Protein AF-D3AGX4-F1 (afdb_monomer)

Radius of gyration: 21.99 Å; Cα contacts (8 Å, |Δi|>4): 288; chains: 1; bounding box: 51×45×60 Å

Solvent-accessible surface area (backbone atoms only — not comparable to full-atom values): 13728 Å² total; per-residue (Å²): 129,66,64,68,60,53,45,60,72,30,43,41,60,70,41,96,69,33,63,61,12,72,76,38,44,27,33,36,79,91,75,84,75,33,60,34,59,43,41,52,67,58,52,14,65,73,70,75,46,55,46,74,52,44,54,53,50,53,49,53,37,34,78,66,62,48,29,50,78,48,76,53,82,83,88,70,34,28,40,42,32,51,48,62,47,44,39,71,78,70,71,35,82,73,71,90,81,56,70,67,60,50,28,59,71,68,70,47,83,73,81,68,85,66,96,74,88,71,99,59,96,65,82,76,83,82,72,51,70,46,72,46,90,85,58,81,87,60,58,73,67,60,51,53,53,50,51,54,52,47,29,56,58,39,47,76,71,67,47,80,63,57,88,41,90,58,31,35,40,40,41,40,81,54,80,69,88,84,57,75,75,72,62,51,68,76,71,76,58,73,64,45,50,35,34,39,39,36,20,43,69,95,65,44,76,76,49,75,46,81,44,78,46,64,73,79,77,79,77,72,79,79,83,127

Structure (mmCIF, N/CA/C/O backbone):
data_AF-D3AGX4-F1
#
_entry.id   AF-D3AGX4-F1
#
loop_
_atom_site.group_PDB
_atom_site.id
_atom_site.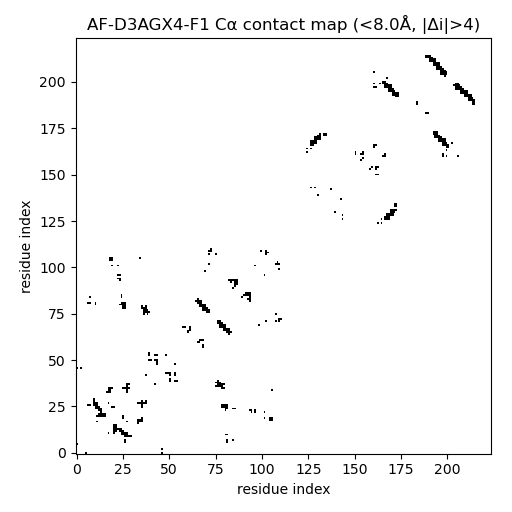type_symbol
_atom_site.label_atom_id
_atom_site.label_alt_id
_atom_site.label_comp_id
_atom_site.label_asym_id
_atom_site.label_entity_id
_atom_site.label_seq_id
_atom_site.pdbx_PDB_ins_code
_atom_site.Cartn_x
_atom_site.Cartn_y
_atom_site.Cartn_z
_atom_site.occupancy
_atom_site.B_iso_or_equiv
_atom_site.auth_seq_id
_atom_site.auth_comp_id
_atom_site.auth_asym_id
_atom_site.auth_atom_id
_atom_site.pdbx_PDB_model_num
ATOM 1 N N . MET A 1 1 ? 8.694 -4.744 -23.320 1.00 61.59 1 MET A N 1
ATOM 2 C CA . MET A 1 1 ? 7.953 -5.499 -22.291 1.00 61.59 1 MET A CA 1
ATOM 3 C C . MET A 1 1 ? 6.631 -4.789 -22.077 1.00 61.59 1 MET A C 1
ATOM 5 O O . MET A 1 1 ? 6.652 -3.564 -22.029 1.00 61.59 1 MET A O 1
ATOM 9 N N . ASP A 1 2 ? 5.515 -5.514 -22.034 1.00 88.88 2 ASP A N 1
ATOM 10 C CA . ASP A 1 2 ? 4.222 -4.918 -21.688 1.00 88.88 2 ASP A CA 1
ATOM 11 C C . ASP A 1 2 ? 4.159 -4.743 -20.165 1.00 88.88 2 ASP A C 1
ATOM 13 O O . ASP A 1 2 ? 4.138 -5.720 -19.421 1.00 88.88 2 ASP A O 1
ATOM 17 N N . ILE A 1 3 ? 4.227 -3.489 -19.715 1.00 92.88 3 ILE A N 1
ATOM 18 C CA . ILE A 1 3 ? 4.289 -3.134 -18.293 1.00 92.88 3 ILE A CA 1
ATOM 19 C C . ILE A 1 3 ? 2.969 -3.461 -17.590 1.00 92.88 3 ILE A C 1
ATOM 21 O O . ILE A 1 3 ? 2.991 -3.913 -16.450 1.00 92.88 3 ILE A O 1
ATOM 25 N N . ALA A 1 4 ? 1.830 -3.261 -18.256 1.00 90.62 4 ALA A N 1
ATOM 26 C CA . ALA A 1 4 ? 0.531 -3.532 -17.651 1.00 90.62 4 ALA A CA 1
ATOM 27 C C . ALA A 1 4 ? 0.361 -5.037 -17.415 1.00 90.62 4 ALA A C 1
ATOM 29 O O . ALA A 1 4 ? 0.008 -5.451 -16.313 1.00 90.62 4 ALA A O 1
ATOM 30 N N . LEU A 1 5 ? 0.705 -5.855 -18.414 1.00 91.88 5 LEU A N 1
ATOM 31 C CA . LEU A 1 5 ? 0.666 -7.311 -18.281 1.00 91.88 5 LEU A CA 1
ATOM 32 C C . LEU A 1 5 ? 1.633 -7.823 -17.200 1.00 91.88 5 LEU A C 1
ATOM 34 O O . LEU A 1 5 ? 1.288 -8.725 -16.440 1.00 91.88 5 LEU A O 1
ATOM 38 N N . ASP A 1 6 ? 2.833 -7.245 -17.111 1.00 93.69 6 ASP A N 1
ATOM 39 C CA . ASP A 1 6 ? 3.812 -7.607 -16.081 1.00 93.69 6 ASP A CA 1
ATOM 40 C C . ASP A 1 6 ? 3.303 -7.310 -14.662 1.00 93.69 6 ASP A C 1
ATOM 42 O O . ASP A 1 6 ? 3.464 -8.145 -13.767 1.00 93.69 6 ASP A O 1
ATOM 46 N N . LEU A 1 7 ? 2.648 -6.159 -14.466 1.00 94.06 7 LEU A N 1
ATOM 47 C CA . LEU A 1 7 ? 1.997 -5.823 -13.199 1.00 94.06 7 LEU A CA 1
ATOM 48 C C . LEU A 1 7 ? 0.887 -6.829 -12.878 1.00 94.06 7 LEU A C 1
ATOM 50 O O . LEU A 1 7 ? 0.897 -7.378 -11.784 1.00 94.06 7 LEU A O 1
ATOM 54 N N . TRP A 1 8 ? 0.015 -7.146 -13.843 1.00 92.56 8 TRP A N 1
ATOM 55 C CA . TRP A 1 8 ? -1.074 -8.123 -13.687 1.00 92.56 8 TRP A CA 1
ATOM 56 C C . TRP A 1 8 ? -0.596 -9.515 -13.270 1.00 92.56 8 TRP A C 1
ATOM 58 O O . TRP A 1 8 ? -1.186 -10.136 -12.389 1.00 92.56 8 TRP A O 1
ATOM 68 N N . ILE A 1 9 ? 0.481 -10.013 -13.882 1.00 92.12 9 ILE A N 1
ATOM 69 C CA . ILE A 1 9 ? 1.061 -11.324 -13.541 1.00 92.12 9 ILE A CA 1
ATOM 70 C C . ILE A 1 9 ? 1.732 -11.298 -12.161 1.00 92.12 9 ILE A C 1
ATOM 72 O O . ILE A 1 9 ? 1.825 -12.326 -11.489 1.00 92.12 9 ILE A O 1
ATOM 76 N N . SER A 1 10 ? 2.213 -10.129 -11.745 1.00 93.81 10 SER A N 1
ATOM 77 C CA . SER A 1 10 ? 2.853 -9.930 -10.443 1.00 93.81 10 SER A CA 1
ATOM 78 C C . SER A 1 10 ? 1.843 -9.648 -9.325 1.00 93.81 10 SER A C 1
ATOM 80 O O . SER A 1 10 ? 2.239 -9.560 -8.166 1.00 93.81 10 SER A O 1
ATOM 82 N N . THR A 1 11 ? 0.557 -9.502 -9.641 1.00 94.19 11 THR A N 1
ATOM 83 C CA . THR A 1 11 ? -0.492 -9.261 -8.651 1.00 94.19 11 THR A CA 1
ATOM 84 C C . THR A 1 11 ? -0.837 -10.524 -7.879 1.00 94.19 11 THR A C 1
ATOM 86 O O . THR A 1 11 ? -1.001 -11.604 -8.450 1.00 94.19 11 THR A O 1
ATOM 89 N N . VAL A 1 12 ? -0.956 -10.363 -6.567 1.00 92.69 12 VAL A N 1
ATOM 90 C CA . VAL A 1 12 ? -1.311 -11.396 -5.601 1.00 92.69 12 VAL A CA 1
ATOM 91 C C . VAL A 1 12 ? -2.522 -10.911 -4.811 1.00 92.69 12 VAL A C 1
ATOM 93 O O . VAL A 1 12 ? -2.632 -9.729 -4.488 1.00 92.69 12 VAL A O 1
ATOM 96 N N . TYR A 1 13 ? -3.443 -11.825 -4.529 1.00 92.62 13 TYR A N 1
ATOM 97 C CA . TYR A 1 13 ? -4.640 -11.558 -3.745 1.00 92.62 13 TYR A CA 1
ATOM 98 C C . TYR A 1 13 ? -4.884 -12.713 -2.776 1.00 92.62 13 TYR A C 1
ATOM 100 O O . TYR A 1 13 ? -4.827 -13.873 -3.191 1.00 92.62 13 TYR A O 1
ATOM 108 N N . ASN A 1 14 ? -5.187 -12.371 -1.523 1.00 89.06 14 ASN A N 1
ATOM 109 C CA . ASN A 1 14 ? -5.524 -13.287 -0.438 1.00 89.06 14 ASN A CA 1
ATOM 110 C C . ASN A 1 14 ? -4.474 -14.396 -0.214 1.00 89.06 14 ASN A C 1
ATOM 112 O O . ASN A 1 14 ? -4.810 -15.579 -0.126 1.00 89.06 14 ASN A O 1
ATOM 116 N N . ASP A 1 15 ? -3.196 -14.007 -0.166 1.00 88.19 15 ASP A N 1
ATOM 117 C CA . ASP A 1 15 ? -2.069 -14.894 0.132 1.00 88.19 15 ASP A CA 1
ATOM 118 C C . ASP A 1 15 ? -1.481 -14.528 1.501 1.00 88.19 15 ASP A C 1
ATOM 120 O O . ASP A 1 15 ? -0.922 -13.448 1.681 1.00 88.19 15 ASP A O 1
ATOM 124 N N . GLU A 1 16 ? -1.578 -15.445 2.465 1.00 84.81 16 GLU A N 1
ATOM 125 C CA . GLU A 1 16 ? -1.084 -15.253 3.838 1.00 84.81 16 GLU A CA 1
ATOM 126 C C . GLU A 1 16 ? 0.428 -14.967 3.912 1.00 84.81 16 GLU A C 1
ATOM 128 O O . GLU A 1 16 ? 0.921 -14.514 4.944 1.00 84.81 16 GLU A O 1
ATOM 133 N N . GLN A 1 17 ? 1.184 -15.244 2.844 1.00 85.69 17 GLN A N 1
ATOM 134 C CA . GLN A 1 17 ? 2.621 -14.973 2.776 1.00 85.69 17 GLN A CA 1
ATOM 135 C C . GLN A 1 17 ? 2.947 -13.553 2.299 1.00 85.69 17 GLN A C 1
ATOM 137 O O . GLN A 1 17 ? 4.125 -13.189 2.288 1.00 85.69 17 GLN A O 1
ATOM 142 N N . VAL A 1 18 ? 1.950 -12.780 1.854 1.00 87.81 18 VAL A N 1
ATOM 143 C CA . VAL A 1 18 ? 2.136 -11.439 1.290 1.00 87.81 18 VAL A CA 1
ATOM 144 C C . VAL A 1 18 ? 1.311 -10.423 2.068 1.00 87.81 18 VAL A C 1
ATOM 146 O O . VAL A 1 18 ? 0.078 -10.425 2.006 1.00 87.81 18 VAL A O 1
ATOM 149 N N . ASP A 1 19 ? 2.009 -9.512 2.743 1.00 83.31 19 ASP A N 1
ATOM 150 C CA . ASP A 1 19 ? 1.391 -8.470 3.560 1.00 83.31 19 ASP A CA 1
ATOM 151 C C . ASP A 1 19 ? 0.488 -7.566 2.702 1.00 83.31 19 ASP A C 1
ATOM 153 O O . ASP A 1 19 ? 0.870 -7.137 1.609 1.00 83.31 19 ASP A O 1
ATOM 157 N N . GLY A 1 20 ? -0.717 -7.261 3.193 1.00 81.75 20 GLY A N 1
ATOM 158 C CA . GLY A 1 20 ? -1.682 -6.373 2.531 1.00 81.75 20 GLY A CA 1
ATOM 159 C C . GLY A 1 20 ? -2.413 -6.980 1.329 1.00 81.75 20 GLY A C 1
ATOM 160 O O . GLY A 1 20 ? -3.224 -6.295 0.703 1.00 81.75 20 GLY A O 1
ATOM 161 N N . SER A 1 21 ? -2.155 -8.250 0.993 1.00 87.88 21 SER A N 1
ATOM 162 C CA . SER A 1 21 ? -2.866 -8.944 -0.091 1.00 87.88 21 SER A CA 1
ATOM 163 C C . SER A 1 21 ? -4.295 -9.366 0.283 1.00 87.88 21 SER A C 1
ATOM 165 O O . SER A 1 21 ? -5.095 -9.691 -0.597 1.00 87.88 21 SER A O 1
ATOM 167 N N . ASP A 1 22 ? -4.622 -9.350 1.573 1.00 84.62 22 ASP A N 1
ATOM 168 C CA . ASP A 1 22 ? -5.947 -9.577 2.150 1.00 84.62 22 ASP A CA 1
ATOM 169 C C . ASP A 1 22 ? -6.882 -8.371 1.958 1.00 84.62 22 ASP A C 1
ATOM 171 O O . ASP A 1 22 ? -8.069 -8.550 1.680 1.00 84.62 22 ASP A O 1
ATOM 175 N N . VAL A 1 23 ? -6.339 -7.149 2.021 1.00 83.94 23 VAL A N 1
ATOM 176 C CA . VAL A 1 23 ? -7.085 -5.898 1.782 1.00 83.94 23 VAL A CA 1
ATOM 177 C C . VAL A 1 23 ? -7.409 -5.707 0.302 1.00 83.94 23 VAL A C 1
ATOM 179 O O . VAL A 1 23 ? -8.484 -5.224 -0.057 1.00 83.94 23 VAL A O 1
ATOM 182 N N . GLY A 1 24 ? -6.498 -6.103 -0.588 1.00 87.88 24 GLY A N 1
ATOM 183 C CA . GLY A 1 24 ? -6.722 -5.967 -2.020 1.00 87.88 24 GLY A CA 1
ATOM 184 C C . GLY A 1 24 ? -5.647 -6.599 -2.900 1.00 87.88 24 GLY A C 1
ATOM 185 O O . GLY A 1 24 ? -4.617 -7.063 -2.415 1.00 87.88 24 GLY A O 1
ATOM 186 N N . PRO A 1 25 ? -5.874 -6.614 -4.225 1.00 91.81 25 PRO A N 1
ATOM 187 C CA . PRO A 1 25 ? -4.960 -7.211 -5.190 1.00 91.81 25 PRO A CA 1
ATOM 188 C C . PRO A 1 25 ? -3.690 -6.362 -5.328 1.00 91.81 25 PRO A C 1
ATOM 190 O O . PRO A 1 25 ? -3.655 -5.362 -6.055 1.00 91.81 25 PRO A O 1
ATOM 193 N N . VAL A 1 26 ? -2.638 -6.775 -4.628 1.00 93.50 26 VAL A N 1
ATOM 194 C CA . VAL A 1 26 ? -1.376 -6.043 -4.512 1.00 93.50 26 VAL A CA 1
ATOM 195 C C . VAL A 1 26 ? -0.322 -6.603 -5.462 1.00 93.50 26 VAL A C 1
ATOM 197 O O . VAL A 1 26 ? -0.174 -7.813 -5.627 1.00 93.50 26 VAL A O 1
ATOM 200 N N . VAL A 1 27 ? 0.435 -5.729 -6.121 1.00 94.44 27 VAL A N 1
ATOM 201 C CA . VAL A 1 27 ? 1.575 -6.133 -6.951 1.00 94.44 27 VAL A CA 1
ATOM 202 C C . VAL A 1 27 ? 2.740 -6.520 -6.047 1.00 94.44 27 VAL A C 1
ATOM 204 O O . VAL A 1 27 ? 3.294 -5.676 -5.346 1.00 94.44 27 VAL A O 1
ATOM 207 N N . TYR A 1 28 ? 3.161 -7.780 -6.128 1.00 93.06 28 TYR A N 1
ATOM 208 C CA . TYR A 1 28 ? 4.289 -8.312 -5.376 1.00 93.06 28 TYR A CA 1
ATOM 209 C C . TYR A 1 28 ? 5.359 -8.879 -6.316 1.00 93.06 28 TYR A C 1
ATOM 211 O O . TYR A 1 28 ? 5.179 -9.894 -6.997 1.00 93.06 28 TYR A O 1
ATOM 219 N N . ILE A 1 29 ? 6.529 -8.233 -6.338 1.00 88.69 29 ILE A N 1
ATOM 220 C CA . ILE A 1 29 ? 7.695 -8.772 -7.043 1.00 88.69 29 ILE A CA 1
ATOM 221 C C . ILE A 1 29 ? 8.269 -9.896 -6.185 1.00 88.69 29 ILE A C 1
ATOM 223 O O . ILE A 1 29 ? 8.952 -9.630 -5.202 1.00 88.69 29 ILE A O 1
ATOM 227 N N . ARG A 1 30 ? 7.997 -11.145 -6.581 1.00 79.69 30 ARG A N 1
ATOM 228 C CA . ARG A 1 30 ? 8.375 -12.388 -5.880 1.00 79.69 30 ARG A CA 1
ATOM 229 C C . ARG A 1 30 ? 9.875 -12.473 -5.555 1.00 79.69 30 ARG A C 1
ATOM 231 O O . ARG A 1 30 ? 10.651 -13.089 -6.282 1.00 79.69 30 ARG A O 1
ATOM 238 N N . ASN A 1 31 ? 10.265 -11.866 -4.441 1.00 81.06 31 ASN A N 1
ATOM 239 C CA . ASN A 1 31 ? 11.624 -11.808 -3.900 1.00 81.06 31 ASN A CA 1
ATOM 240 C C . ASN A 1 31 ? 11.777 -12.654 -2.617 1.00 81.06 31 ASN A C 1
ATOM 242 O O . ASN A 1 31 ? 12.859 -12.696 -2.039 1.00 81.06 31 ASN A O 1
ATOM 246 N N . GLY A 1 32 ? 10.703 -13.323 -2.179 1.00 76.62 32 GLY A N 1
ATOM 247 C CA . GLY A 1 32 ? 10.668 -14.186 -0.997 1.00 76.62 32 GLY A CA 1
ATOM 248 C C . GLY A 1 32 ? 10.554 -13.454 0.343 1.00 76.62 32 GLY A C 1
ATOM 249 O O . GLY A 1 32 ? 10.667 -14.105 1.375 1.00 76.62 32 GLY A O 1
ATOM 250 N N . THR A 1 33 ? 10.360 -12.129 0.359 1.00 81.38 33 THR A N 1
ATOM 251 C CA . THR A 1 33 ? 10.223 -11.350 1.602 1.00 81.38 33 THR A CA 1
ATOM 252 C C . THR A 1 33 ? 8.790 -11.221 2.115 1.00 81.38 33 THR A C 1
ATOM 254 O O . THR A 1 33 ? 8.623 -10.784 3.247 1.00 81.38 33 THR A O 1
ATOM 257 N N . GLY A 1 34 ? 7.777 -11.516 1.293 1.00 82.88 34 GLY A N 1
ATOM 258 C CA . GLY A 1 34 ? 6.368 -11.237 1.605 1.00 82.88 34 GLY A CA 1
ATOM 259 C C . GLY A 1 34 ? 5.989 -9.750 1.592 1.00 82.88 34 GLY A C 1
ATOM 260 O O . GLY A 1 34 ? 4.825 -9.410 1.754 1.00 82.88 34 GLY A O 1
ATOM 261 N N . ASN A 1 35 ? 6.949 -8.851 1.352 1.00 85.19 35 ASN A N 1
ATOM 262 C CA . ASN A 1 35 ? 6.715 -7.413 1.405 1.00 85.19 35 ASN A CA 1
ATOM 263 C C . ASN A 1 35 ? 6.372 -6.853 0.006 1.00 85.19 35 ASN A C 1
ATOM 265 O O . ASN A 1 35 ? 7.210 -6.957 -0.900 1.00 85.19 35 ASN A O 1
ATOM 269 N N . PRO A 1 36 ? 5.197 -6.223 -0.183 1.00 89.12 36 PRO A N 1
ATOM 270 C CA . PRO A 1 36 ? 4.754 -5.680 -1.469 1.00 89.12 36 PRO A CA 1
ATOM 271 C C . PRO A 1 36 ? 5.371 -4.322 -1.835 1.00 89.12 36 PRO A C 1
ATOM 273 O O . PRO A 1 36 ? 5.025 -3.757 -2.872 1.00 89.12 36 PRO A O 1
ATOM 276 N N . LEU A 1 37 ? 6.246 -3.750 -1.005 1.00 89.25 37 LEU A N 1
ATOM 277 C CA . LEU A 1 37 ? 6.880 -2.470 -1.306 1.00 89.25 37 LEU A CA 1
ATOM 278 C C . LEU A 1 37 ? 7.829 -2.604 -2.491 1.00 89.25 37 LEU A C 1
ATOM 280 O O . LEU A 1 37 ? 8.790 -3.372 -2.473 1.00 89.25 37 LEU A O 1
ATOM 284 N N . VAL A 1 38 ? 7.579 -1.781 -3.506 1.00 90.00 38 VAL A N 1
ATOM 285 C CA . VAL A 1 38 ? 8.378 -1.736 -4.721 1.00 90.00 38 VAL A CA 1
ATOM 286 C C . VAL A 1 38 ? 8.960 -0.345 -4.936 1.00 90.00 38 VAL A C 1
ATOM 288 O O . VAL A 1 38 ? 8.283 0.693 -4.918 1.00 90.00 38 VAL A O 1
ATOM 291 N N . THR A 1 39 ? 10.258 -0.312 -5.204 1.00 89.69 39 THR A N 1
ATOM 292 C CA . THR A 1 39 ? 10.990 0.914 -5.515 1.00 89.69 39 THR A CA 1
ATOM 293 C C . THR A 1 39 ? 11.063 1.167 -7.022 1.00 89.69 39 THR A C 1
ATOM 295 O O . THR A 1 39 ? 11.119 0.251 -7.845 1.00 89.69 39 THR A O 1
ATOM 298 N N . TYR A 1 40 ? 11.175 2.437 -7.428 1.00 90.44 40 TYR A N 1
ATOM 299 C CA . TYR A 1 40 ? 11.411 2.767 -8.842 1.00 90.44 40 TYR A CA 1
ATOM 300 C C . TYR A 1 40 ? 12.740 2.222 -9.372 1.00 90.44 40 TYR A C 1
ATOM 302 O O . TYR A 1 40 ? 12.895 2.065 -10.578 1.00 90.44 40 TYR A O 1
ATOM 310 N N . THR A 1 41 ? 13.701 1.938 -8.491 1.00 89.81 41 THR A N 1
ATOM 311 C CA . THR A 1 41 ? 14.938 1.215 -8.810 1.00 89.81 41 THR A CA 1
ATOM 312 C C . THR A 1 41 ? 14.670 -0.199 -9.302 1.00 89.81 41 THR A C 1
ATOM 314 O O . THR A 1 41 ? 15.187 -0.569 -10.353 1.00 89.81 41 THR A O 1
ATOM 317 N N . GLU A 1 42 ? 13.854 -0.963 -8.580 1.00 89.88 42 GLU A N 1
ATOM 318 C CA . GLU A 1 42 ? 13.547 -2.355 -8.924 1.00 89.88 42 GLU A CA 1
ATOM 319 C C . GLU A 1 42 ? 12.743 -2.433 -10.220 1.00 89.88 42 GLU A C 1
ATOM 321 O O . GLU A 1 42 ? 13.096 -3.197 -11.116 1.00 89.88 42 GLU A O 1
ATOM 326 N N . LEU A 1 43 ? 11.737 -1.571 -10.381 1.00 92.56 43 LEU A N 1
ATOM 327 C CA . LEU A 1 43 ? 10.948 -1.500 -11.617 1.00 92.56 43 LEU A CA 1
ATOM 328 C C . LEU A 1 43 ? 11.774 -1.029 -12.814 1.00 92.56 43 LEU A C 1
ATOM 330 O O . LEU A 1 43 ? 11.616 -1.533 -13.922 1.00 92.56 43 LEU A O 1
ATOM 334 N N . SER A 1 44 ? 12.693 -0.086 -12.594 1.00 94.25 44 SER A N 1
ATOM 335 C CA . SER A 1 44 ? 13.614 0.393 -13.628 1.00 94.25 44 SER A CA 1
ATOM 336 C C . SER A 1 44 ? 14.507 -0.740 -14.131 1.00 94.25 44 SER A C 1
ATOM 338 O O . SER A 1 44 ? 14.640 -0.914 -15.343 1.00 94.25 44 SER A O 1
ATOM 340 N N . ALA A 1 45 ? 15.058 -1.542 -13.215 1.00 93.31 45 ALA A N 1
ATOM 341 C CA . ALA A 1 45 ? 15.850 -2.717 -13.560 1.00 93.31 45 ALA A CA 1
ATOM 342 C C . ALA A 1 45 ? 15.004 -3.796 -14.257 1.00 93.31 45 ALA A C 1
ATOM 344 O O . ALA A 1 45 ? 15.437 -4.344 -15.268 1.00 93.31 45 ALA A O 1
ATOM 345 N N . ARG A 1 46 ? 13.786 -4.058 -13.763 1.00 92.38 46 ARG A N 1
ATOM 346 C CA . ARG A 1 46 ? 12.876 -5.078 -14.305 1.00 92.38 46 ARG A CA 1
ATOM 347 C C . ARG A 1 46 ? 12.417 -4.767 -15.729 1.00 92.38 46 ARG A C 1
ATOM 349 O O . ARG A 1 46 ? 12.405 -5.653 -16.576 1.00 92.38 46 ARG A O 1
ATOM 356 N N . TRP A 1 47 ? 12.053 -3.517 -16.000 1.00 94.75 47 TRP A N 1
ATOM 357 C CA . TRP A 1 47 ? 11.503 -3.108 -17.295 1.00 94.75 47 TRP A CA 1
ATOM 358 C C . TRP A 1 47 ? 12.557 -2.589 -18.279 1.00 94.75 47 TRP A C 1
ATOM 360 O O . TRP A 1 47 ? 12.229 -2.325 -19.436 1.00 94.75 47 TRP A O 1
ATOM 370 N N . GLY A 1 48 ? 13.810 -2.424 -17.842 1.00 94.69 48 GLY A N 1
ATOM 371 C CA . GLY A 1 48 ? 14.898 -1.916 -18.682 1.00 94.69 48 GLY A CA 1
ATOM 372 C C . GLY A 1 48 ? 14.715 -0.452 -19.101 1.00 94.69 48 GLY A C 1
ATOM 373 O O . GLY A 1 48 ? 15.171 -0.052 -20.170 1.00 94.69 48 GLY A O 1
ATOM 374 N N . ILE A 1 49 ? 14.030 0.352 -18.282 1.00 95.50 49 ILE A N 1
ATOM 375 C CA . ILE A 1 49 ? 13.767 1.778 -18.537 1.00 95.50 49 ILE A CA 1
ATOM 376 C C . ILE A 1 49 ? 14.259 2.632 -17.374 1.00 95.50 49 ILE A C 1
ATOM 378 O O . ILE A 1 49 ? 14.437 2.140 -16.267 1.00 95.50 49 ILE A O 1
ATOM 382 N N . SER A 1 50 ? 14.465 3.933 -17.583 1.00 96.31 50 SER A N 1
ATOM 383 C CA . SER A 1 50 ? 14.938 4.816 -16.508 1.00 96.31 50 SER A CA 1
ATOM 384 C C . SER A 1 50 ? 13.897 5.003 -15.393 1.00 96.31 50 SER A C 1
ATOM 386 O O . SER A 1 50 ? 12.694 5.026 -15.660 1.00 96.31 50 SER A O 1
ATOM 388 N N . LYS A 1 51 ? 14.345 5.246 -14.149 1.00 93.94 51 LYS A N 1
ATOM 389 C CA . LYS A 1 51 ? 13.467 5.534 -12.988 1.00 93.94 51 LYS A CA 1
ATOM 390 C C . LYS A 1 51 ?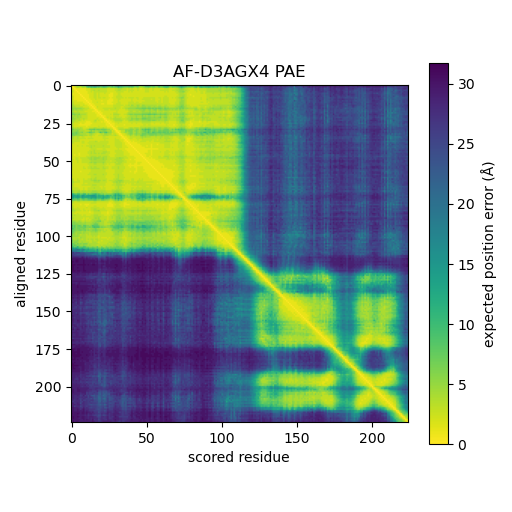 12.461 6.663 -13.257 1.00 93.94 51 LYS A C 1
ATOM 392 O O . LYS A 1 51 ? 11.301 6.576 -12.874 1.00 93.94 51 LYS A O 1
ATOM 397 N N . ALA A 1 52 ? 12.889 7.711 -13.964 1.00 93.69 52 ALA A N 1
ATOM 398 C CA . ALA A 1 52 ? 12.017 8.822 -14.348 1.00 93.69 52 ALA A CA 1
ATOM 399 C C . ALA A 1 52 ? 10.922 8.400 -15.343 1.00 93.69 52 ALA A C 1
ATOM 401 O O . ALA A 1 52 ? 9.857 9.009 -15.404 1.00 93.69 52 ALA A O 1
ATOM 402 N N . THR A 1 53 ? 11.181 7.377 -16.158 1.00 95.75 53 THR A N 1
ATOM 403 C CA . THR A 1 53 ? 10.180 6.807 -17.067 1.00 95.75 53 THR A CA 1
ATOM 404 C C . THR A 1 53 ? 9.222 5.895 -16.309 1.00 95.75 53 THR A C 1
ATOM 406 O O . THR A 1 53 ? 8.023 6.020 -16.521 1.00 95.75 53 THR A O 1
ATOM 409 N N . VAL A 1 54 ? 9.715 5.080 -15.366 1.00 95.44 54 VAL A N 1
ATOM 410 C CA . VAL A 1 54 ? 8.878 4.282 -14.445 1.00 95.44 54 VAL A CA 1
ATOM 411 C C . VAL A 1 54 ? 7.841 5.164 -13.752 1.00 95.44 54 VAL A C 1
ATOM 413 O O . VAL A 1 54 ? 6.649 4.899 -13.864 1.00 95.44 54 VAL A O 1
ATOM 416 N N . GLY A 1 55 ? 8.278 6.251 -13.104 1.00 93.62 55 GLY A N 1
ATOM 417 C CA . GLY A 1 55 ? 7.366 7.155 -12.397 1.00 93.62 55 GLY A CA 1
ATOM 418 C C . GLY A 1 55 ? 6.311 7.778 -13.317 1.00 93.62 55 GLY A C 1
ATOM 419 O O . GLY A 1 55 ? 5.139 7.834 -12.961 1.00 93.62 55 GLY A O 1
ATOM 420 N N . ARG A 1 56 ? 6.693 8.183 -14.539 1.00 95.19 56 ARG A N 1
ATOM 421 C CA . ARG A 1 56 ? 5.745 8.710 -15.539 1.00 95.19 56 ARG A CA 1
ATOM 422 C C . ARG A 1 56 ? 4.743 7.659 -16.014 1.00 95.19 56 ARG A C 1
ATOM 424 O O . ARG A 1 56 ? 3.581 7.994 -16.209 1.00 95.19 56 ARG A O 1
ATOM 431 N N . VAL A 1 57 ? 5.182 6.416 -16.212 1.00 95.19 57 VAL A N 1
ATOM 432 C CA . VAL A 1 57 ? 4.309 5.312 -16.634 1.00 95.19 57 VAL A CA 1
ATOM 433 C C . VAL A 1 57 ? 3.320 4.960 -15.529 1.00 95.19 57 VAL A C 1
ATOM 435 O O . VAL A 1 57 ? 2.127 4.921 -15.802 1.00 95.19 57 VAL A O 1
ATOM 438 N N . LEU A 1 58 ? 3.787 4.769 -14.293 1.00 95.19 58 LEU A N 1
ATOM 439 C CA . LEU A 1 58 ? 2.914 4.459 -13.157 1.00 95.19 58 LEU A CA 1
ATOM 440 C C . LEU A 1 58 ? 1.906 5.574 -12.896 1.00 95.19 58 LEU A C 1
ATOM 442 O O . LEU A 1 58 ? 0.726 5.290 -12.727 1.00 95.19 58 LEU A O 1
ATOM 446 N N . LYS A 1 59 ? 2.346 6.838 -12.947 1.00 94.81 59 LYS A N 1
ATOM 447 C CA . LYS A 1 59 ? 1.440 7.982 -12.836 1.00 94.81 59 LYS A CA 1
ATOM 448 C C . LYS A 1 59 ? 0.385 7.964 -13.941 1.00 94.81 59 LYS A C 1
ATOM 450 O O . LYS A 1 59 ? -0.792 8.060 -13.645 1.00 94.81 59 LYS A O 1
ATOM 455 N N . ARG A 1 60 ? 0.788 7.749 -15.198 1.00 95.25 60 ARG A N 1
ATOM 456 C CA . ARG A 1 60 ? -0.151 7.663 -16.325 1.00 95.25 60 ARG A CA 1
ATOM 457 C C . ARG A 1 60 ? -1.149 6.510 -16.177 1.00 95.25 60 ARG A C 1
ATOM 459 O O . ARG A 1 60 ? -2.297 6.673 -16.558 1.00 95.25 60 ARG A O 1
ATOM 466 N N . LEU A 1 61 ? -0.720 5.353 -15.675 1.00 94.50 61 LEU A N 1
ATOM 467 C CA . LEU A 1 61 ? -1.616 4.222 -15.411 1.00 94.50 61 LEU A CA 1
ATOM 468 C C . LEU A 1 61 ? -2.584 4.528 -14.263 1.00 94.50 61 LEU A C 1
ATOM 470 O O . LEU A 1 61 ? -3.742 4.137 -14.343 1.00 94.50 61 LEU A O 1
ATOM 474 N N . SER A 1 62 ? -2.129 5.258 -13.244 1.00 93.81 62 SER A N 1
ATOM 475 C CA . SER A 1 62 ? -2.980 5.731 -12.152 1.00 93.81 62 SER A CA 1
ATOM 476 C C . SER A 1 62 ? -4.004 6.764 -12.627 1.00 93.81 62 SER A C 1
ATOM 478 O O . SER A 1 62 ? -5.174 6.642 -12.292 1.00 93.81 62 SER A O 1
ATOM 480 N N . ASP A 1 63 ? -3.590 7.731 -13.453 1.00 94.69 63 ASP A N 1
ATOM 481 C CA . ASP A 1 63 ? -4.466 8.763 -14.033 1.00 94.69 63 ASP A CA 1
ATOM 482 C C . ASP A 1 63 ? -5.541 8.158 -14.961 1.00 94.69 63 ASP A C 1
ATOM 484 O O . ASP A 1 63 ? -6.575 8.771 -15.206 1.00 94.69 63 ASP A O 1
ATOM 488 N N . LEU A 1 64 ? -5.275 6.969 -15.510 1.00 94.19 64 LEU A N 1
ATOM 489 C CA . LEU A 1 64 ? -6.197 6.197 -16.345 1.00 94.19 64 LEU A CA 1
ATOM 490 C C . LEU A 1 64 ? -6.993 5.151 -15.549 1.00 94.19 64 LEU A C 1
ATOM 492 O O . LEU A 1 64 ? -7.643 4.316 -16.172 1.00 94.19 64 LEU A O 1
ATOM 496 N N . GLU A 1 65 ? -6.912 5.167 -14.214 1.00 90.94 65 GLU A N 1
ATOM 497 C CA . GLU A 1 65 ? -7.657 4.258 -13.330 1.00 90.94 65 GLU A CA 1
ATOM 498 C C . GLU A 1 65 ? -7.344 2.766 -13.578 1.00 90.94 65 GLU A C 1
ATOM 500 O O . GLU A 1 65 ? -8.151 1.881 -13.328 1.00 90.94 65 GLU A O 1
ATOM 505 N N . TYR A 1 66 ? -6.135 2.440 -14.052 1.00 91.56 66 TYR A N 1
ATOM 506 C CA . TYR A 1 66 ? -5.685 1.041 -14.139 1.00 91.56 66 TYR A CA 1
ATOM 507 C C . TYR A 1 66 ? -5.091 0.532 -12.825 1.00 91.56 66 TYR A C 1
ATOM 509 O O . TYR A 1 66 ? -5.049 -0.674 -12.575 1.00 91.56 66 TYR A O 1
ATOM 517 N N . LEU A 1 67 ? -4.572 1.439 -11.998 1.00 93.69 67 LEU A N 1
ATOM 518 C CA . LEU A 1 67 ? -3.953 1.108 -10.722 1.00 93.69 67 LEU A CA 1
ATOM 519 C C . LEU A 1 67 ? -4.143 2.229 -9.706 1.00 93.69 67 LEU A C 1
ATOM 521 O O . LEU A 1 67 ? -4.276 3.397 -10.066 1.00 93.69 67 LEU A O 1
ATOM 525 N N . THR A 1 68 ? -4.072 1.866 -8.434 1.00 92.06 68 THR A N 1
ATOM 526 C CA . THR A 1 68 ? -3.938 2.792 -7.314 1.00 92.06 68 THR A CA 1
ATOM 527 C C . THR A 1 68 ? -2.502 2.717 -6.809 1.00 92.06 68 THR A C 1
ATOM 529 O O . THR A 1 68 ? -2.029 1.659 -6.385 1.00 92.06 68 THR A O 1
ATOM 532 N N . LEU A 1 69 ? -1.789 3.841 -6.883 1.00 92.44 69 LEU A N 1
ATOM 533 C CA . LEU A 1 69 ? -0.407 3.957 -6.426 1.00 92.44 69 LEU A CA 1
ATOM 534 C C . LEU A 1 69 ? -0.367 4.584 -5.029 1.00 92.44 69 LEU A C 1
ATOM 536 O O . LEU A 1 69 ? -0.639 5.774 -4.873 1.00 92.44 69 LEU A O 1
ATOM 540 N N . LEU A 1 70 ? 0.024 3.806 -4.020 1.00 89.44 70 LEU A N 1
ATOM 541 C CA . LEU A 1 70 ? 0.232 4.305 -2.664 1.00 89.44 70 LEU A CA 1
ATOM 542 C C . LEU A 1 70 ? 1.719 4.557 -2.426 1.00 89.44 70 LEU A C 1
ATOM 544 O O . LEU A 1 70 ? 2.523 3.632 -2.303 1.00 89.44 70 LEU A O 1
ATOM 548 N N . THR A 1 71 ? 2.086 5.835 -2.356 1.00 85.25 71 THR A N 1
ATOM 549 C CA . THR A 1 71 ? 3.442 6.267 -2.004 1.00 85.25 71 THR A CA 1
ATOM 550 C C . THR A 1 71 ? 3.497 6.675 -0.537 1.00 85.25 71 THR A C 1
ATOM 552 O O . THR A 1 71 ? 2.703 7.507 -0.077 1.00 85.25 71 THR A O 1
ATOM 555 N N . PHE A 1 72 ? 4.465 6.121 0.184 1.00 80.38 72 PHE A N 1
ATOM 556 C CA . PHE A 1 72 ? 4.694 6.401 1.597 1.00 80.38 72 PHE A CA 1
ATOM 557 C C . PHE A 1 72 ? 5.890 7.346 1.791 1.00 80.38 72 PHE A C 1
ATOM 559 O O . PHE A 1 72 ? 6.825 7.309 0.983 1.00 80.38 72 PHE A O 1
ATOM 566 N N . PRO A 1 73 ? 5.871 8.211 2.825 1.00 67.44 73 PRO A N 1
ATOM 567 C CA . PRO A 1 73 ? 7.003 9.080 3.141 1.00 67.44 73 PRO A CA 1
ATOM 568 C C . PRO A 1 73 ? 8.260 8.252 3.453 1.00 67.44 73 PRO A C 1
ATOM 570 O O . PRO A 1 73 ? 8.174 7.096 3.852 1.00 67.44 73 PRO A O 1
ATOM 573 N N . GLY A 1 74 ? 9.449 8.826 3.254 1.00 67.88 74 GLY A N 1
ATOM 574 C CA . GLY A 1 74 ? 10.724 8.143 3.509 1.00 67.88 74 GLY A CA 1
ATOM 575 C C . GLY A 1 74 ? 11.231 7.263 2.355 1.00 67.88 74 GLY A C 1
ATOM 576 O O . GLY A 1 74 ? 10.976 7.523 1.180 1.00 67.88 74 GLY A O 1
ATOM 577 N N . ARG A 1 75 ? 12.035 6.239 2.681 1.00 64.31 75 ARG A N 1
ATOM 578 C CA . ARG A 1 75 ? 12.676 5.322 1.705 1.00 64.31 75 ARG A CA 1
ATOM 579 C C . ARG A 1 75 ? 11.932 3.991 1.530 1.00 64.31 75 ARG A C 1
ATOM 581 O O . ARG A 1 75 ? 12.507 3.055 0.985 1.00 64.31 75 ARG A O 1
ATOM 588 N N . HIS A 1 76 ? 10.686 3.900 1.991 1.00 70.38 76 HIS A N 1
ATOM 589 C CA . HIS A 1 76 ? 9.950 2.635 2.062 1.00 70.38 76 HIS A CA 1
ATOM 590 C C . HIS A 1 76 ? 9.538 2.092 0.684 1.00 70.38 76 HIS A C 1
ATOM 592 O O . HIS A 1 76 ? 9.544 0.885 0.494 1.00 70.38 76 HIS A O 1
ATOM 598 N N . GLY A 1 77 ? 9.282 2.954 -0.306 1.00 82.69 77 GLY A N 1
ATOM 599 C CA . GLY A 1 77 ? 8.874 2.539 -1.654 1.00 82.69 77 GLY A CA 1
ATOM 600 C C . GLY A 1 77 ? 7.397 2.820 -1.923 1.00 82.69 77 GLY A C 1
ATOM 601 O O . GLY A 1 77 ? 6.809 3.712 -1.312 1.00 82.69 77 GLY A O 1
ATOM 602 N N . ASN A 1 78 ? 6.816 2.099 -2.880 1.00 89.19 78 ASN A N 1
ATOM 603 C CA . ASN A 1 78 ? 5.421 2.255 -3.285 1.00 89.19 78 ASN A CA 1
ATOM 604 C C . ASN A 1 78 ? 4.709 0.911 -3.217 1.00 89.19 78 ASN A C 1
ATOM 606 O O . ASN A 1 78 ? 5.296 -0.109 -3.573 1.00 89.19 78 ASN A O 1
ATOM 610 N N . VAL A 1 79 ? 3.436 0.936 -2.847 1.00 92.44 79 VAL A N 1
ATOM 611 C CA . VAL A 1 79 ? 2.534 -0.205 -3.003 1.00 92.44 79 VAL A CA 1
ATOM 612 C C . VAL A 1 79 ? 1.635 0.076 -4.197 1.00 92.44 79 VAL A C 1
ATOM 614 O O . VAL A 1 79 ? 1.154 1.198 -4.373 1.00 92.44 79 VAL A O 1
ATOM 617 N N . ILE A 1 80 ? 1.450 -0.924 -5.051 1.00 94.75 80 ILE A N 1
ATOM 618 C CA . ILE A 1 80 ? 0.656 -0.804 -6.273 1.00 94.75 80 ILE A CA 1
ATOM 619 C C . ILE A 1 80 ? -0.507 -1.782 -6.161 1.00 94.75 80 ILE A C 1
ATOM 621 O O . ILE A 1 80 ? -0.282 -2.988 -6.094 1.00 94.75 80 ILE A O 1
ATOM 625 N N . TYR A 1 81 ? -1.730 -1.263 -6.184 1.00 93.50 81 TYR A N 1
ATOM 626 C CA . TYR A 1 81 ? -2.949 -2.064 -6.273 1.00 93.50 81 TYR A CA 1
ATOM 627 C C . TYR A 1 81 ? -3.511 -1.969 -7.683 1.00 93.50 81 TYR A C 1
ATOM 629 O O . TYR A 1 81 ? -3.580 -0.874 -8.240 1.00 93.50 81 TYR A O 1
ATOM 637 N N . LEU A 1 82 ? -3.909 -3.092 -8.274 1.00 92.56 82 LEU A N 1
ATOM 638 C CA . LEU A 1 82 ? -4.546 -3.066 -9.589 1.00 92.56 82 LEU A CA 1
ATOM 639 C C . LEU A 1 82 ? -6.050 -2.875 -9.464 1.00 92.56 82 LEU A C 1
ATOM 641 O O . LEU A 1 82 ? -6.720 -3.603 -8.734 1.00 92.56 82 LEU A O 1
ATOM 645 N N . GLN A 1 83 ? -6.577 -1.925 -10.231 1.00 90.69 83 GLN A N 1
ATOM 646 C CA . GLN A 1 83 ? -8.017 -1.749 -10.359 1.00 90.69 83 GLN A CA 1
ATOM 647 C C . GLN A 1 83 ? -8.580 -2.785 -11.333 1.00 90.69 83 GLN A C 1
ATOM 649 O O . GLN A 1 83 ? -7.886 -3.248 -12.242 1.00 90.69 83 GLN A O 1
ATOM 654 N N . SER A 1 84 ? -9.837 -3.179 -11.137 1.00 89.88 84 SER A N 1
ATOM 655 C CA . SER A 1 84 ? -10.539 -4.190 -11.938 1.00 89.88 84 SER A CA 1
ATOM 656 C C . SER A 1 84 ? -9.922 -5.591 -11.938 1.00 89.88 84 SER A C 1
ATOM 658 O O . SER A 1 84 ? -10.380 -6.465 -12.676 1.00 89.88 84 SER A O 1
ATOM 660 N N . TYR A 1 85 ? -8.904 -5.852 -11.114 1.00 91.44 85 TYR A N 1
ATOM 661 C CA . TYR A 1 85 ? -8.283 -7.172 -11.043 1.00 91.44 85 TYR A CA 1
ATOM 662 C C . TYR A 1 85 ? -9.242 -8.202 -10.439 1.00 91.44 85 TYR A C 1
ATOM 664 O O . TYR A 1 85 ? -9.413 -9.282 -11.006 1.00 91.44 85 TYR A O 1
ATOM 672 N N . LEU A 1 86 ? -9.917 -7.862 -9.333 1.00 91.06 86 LEU A N 1
ATOM 673 C CA . LEU A 1 86 ? -10.850 -8.778 -8.671 1.00 91.06 86 LEU A CA 1
ATOM 674 C C . LEU A 1 86 ? -12.088 -9.030 -9.527 1.00 91.06 86 LEU A C 1
ATOM 676 O O . LEU A 1 86 ? -12.522 -10.176 -9.673 1.00 91.06 86 LEU A O 1
ATOM 680 N N . SER A 1 87 ? -12.608 -7.979 -10.156 1.00 90.44 87 SER A N 1
ATOM 681 C CA . SER A 1 87 ? -13.782 -8.093 -11.022 1.00 90.44 87 SER A CA 1
ATOM 682 C C . SER A 1 87 ? -13.493 -8.911 -12.277 1.00 90.44 87 SER A C 1
ATOM 684 O O . SER A 1 87 ? -14.322 -9.727 -12.681 1.00 90.44 87 SER A O 1
ATOM 686 N N . THR A 1 88 ? -12.294 -8.782 -12.846 1.00 90.81 88 THR A N 1
ATOM 687 C CA . THR A 1 88 ? -11.901 -9.532 -14.046 1.00 90.81 88 THR A CA 1
ATOM 688 C C . THR A 1 88 ? -11.514 -10.980 -13.741 1.00 90.81 88 THR A C 1
ATOM 690 O O . THR A 1 88 ? -11.926 -11.880 -14.469 1.00 90.81 88 THR A O 1
ATOM 693 N N . MET A 1 89 ? -10.722 -11.228 -12.690 1.00 90.50 89 MET A N 1
ATOM 694 C CA . MET A 1 89 ? -10.185 -12.567 -12.398 1.00 90.50 89 MET A CA 1
ATOM 695 C C . MET A 1 89 ? -11.140 -13.427 -11.565 1.00 90.50 89 MET A C 1
ATOM 697 O O . MET A 1 89 ? -11.192 -14.640 -11.761 1.00 90.50 89 MET A O 1
ATOM 701 N N . PHE A 1 90 ? -11.902 -12.813 -10.656 1.00 88.94 90 PHE A N 1
ATOM 702 C CA . PHE A 1 90 ? -12.721 -13.522 -9.666 1.00 88.94 90 PHE A CA 1
ATOM 703 C C . PHE A 1 90 ? -14.215 -13.180 -9.729 1.00 88.94 90 PHE A C 1
ATOM 705 O O . PHE A 1 90 ? -14.993 -13.801 -9.012 1.00 88.94 90 PHE A O 1
ATOM 712 N N . GLN A 1 91 ? -14.635 -12.228 -10.575 1.00 89.31 91 GLN A N 1
ATOM 713 C CA . GLN A 1 91 ? -1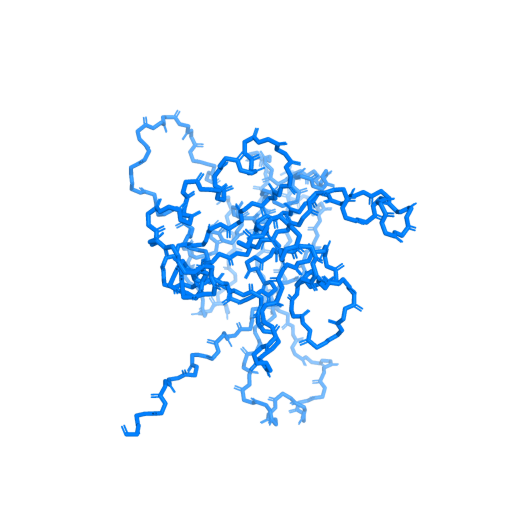6.010 -11.695 -10.604 1.00 89.31 91 GLN A CA 1
ATOM 714 C C . GLN A 1 91 ? -16.452 -11.094 -9.257 1.00 89.31 91 GLN A C 1
ATOM 716 O O . GLN A 1 91 ? -17.637 -11.078 -8.926 1.00 89.31 91 GLN A O 1
ATOM 721 N N . ILE A 1 92 ? -15.490 -10.589 -8.481 1.00 87.19 92 ILE A N 1
ATOM 722 C CA . ILE A 1 92 ? -15.710 -9.918 -7.196 1.00 87.19 92 ILE A CA 1
ATOM 723 C C . ILE A 1 92 ? -15.625 -8.405 -7.425 1.00 87.19 92 ILE A C 1
ATOM 725 O O . ILE A 1 92 ? -14.795 -7.943 -8.201 1.00 87.19 92 ILE A O 1
ATOM 729 N N . SER A 1 93 ? -16.477 -7.612 -6.776 1.00 82.25 93 SER A N 1
ATOM 730 C CA . SER A 1 93 ? -16.366 -6.150 -6.839 1.00 82.25 93 SER A CA 1
ATOM 731 C C . SER A 1 93 ? -15.051 -5.674 -6.224 1.00 82.25 93 SER A C 1
ATOM 733 O O . SER A 1 93 ? -14.658 -6.167 -5.167 1.00 82.25 93 SER A O 1
ATOM 735 N N . ASP A 1 94 ? -14.407 -4.685 -6.841 1.00 78.31 94 ASP A N 1
ATOM 736 C CA . ASP A 1 94 ? -13.196 -4.100 -6.270 1.00 78.31 94 ASP A CA 1
ATOM 737 C C . ASP A 1 94 ? -13.493 -3.403 -4.932 1.00 78.31 94 ASP A C 1
ATOM 739 O O . ASP A 1 94 ? -14.583 -2.867 -4.708 1.00 78.31 94 ASP A O 1
ATOM 743 N N . VAL A 1 95 ? -12.500 -3.421 -4.045 1.00 76.44 95 VAL A N 1
ATOM 744 C CA . VAL A 1 95 ? -12.557 -2.809 -2.716 1.00 76.44 95 VAL A CA 1
ATOM 745 C C . VAL A 1 95 ? -11.824 -1.470 -2.754 1.00 76.44 95 VAL A C 1
ATOM 747 O O . VAL A 1 95 ? -10.787 -1.332 -3.404 1.00 76.44 95 VAL A O 1
ATOM 750 N N . MET A 1 96 ? -12.370 -0.472 -2.058 1.00 79.50 96 MET A N 1
ATOM 751 C CA . MET A 1 96 ? -11.692 0.806 -1.854 1.00 79.50 96 MET A CA 1
ATOM 752 C C . MET A 1 96 ? -10.519 0.601 -0.895 1.00 79.50 96 MET A C 1
ATOM 754 O O . MET A 1 96 ? -10.725 0.167 0.232 1.00 79.50 96 MET A O 1
ATOM 758 N N . ILE A 1 97 ? -9.306 0.916 -1.345 1.00 82.81 97 ILE A N 1
ATOM 759 C CA . ILE A 1 97 ? -8.087 0.736 -0.552 1.00 82.81 97 ILE A CA 1
ATOM 760 C C . ILE A 1 97 ? -7.767 2.030 0.197 1.00 82.81 97 ILE A C 1
ATOM 762 O O . ILE A 1 97 ? -7.522 3.064 -0.433 1.00 82.81 97 ILE A O 1
ATOM 766 N N . ASP A 1 98 ? -7.742 1.958 1.526 1.00 82.75 98 ASP A N 1
ATOM 767 C CA . ASP A 1 98 ? -7.387 3.068 2.408 1.00 82.75 98 ASP A CA 1
ATOM 768 C C . ASP A 1 98 ? -5.867 3.123 2.652 1.00 82.75 98 ASP A C 1
ATOM 770 O O . ASP A 1 98 ? -5.203 2.105 2.872 1.00 82.75 98 ASP A O 1
ATOM 774 N N . LYS A 1 99 ? -5.270 4.316 2.558 1.00 80.50 99 LYS A N 1
ATOM 775 C CA . LYS A 1 99 ? -3.808 4.463 2.621 1.00 80.50 99 LYS A CA 1
ATOM 776 C C . LYS A 1 99 ? -3.283 4.243 4.038 1.00 80.50 99 LYS A C 1
ATOM 778 O O . LYS A 1 99 ? -2.177 3.720 4.205 1.00 80.50 99 LYS A O 1
ATOM 783 N N . GLU A 1 100 ? -4.045 4.664 5.034 1.00 78.06 100 GLU A N 1
ATOM 784 C CA . GLU A 1 100 ? -3.724 4.565 6.447 1.00 78.06 100 GLU A CA 1
ATOM 785 C C . GLU A 1 100 ? -3.826 3.109 6.920 1.00 78.06 100 GLU A C 1
ATOM 787 O O . GLU A 1 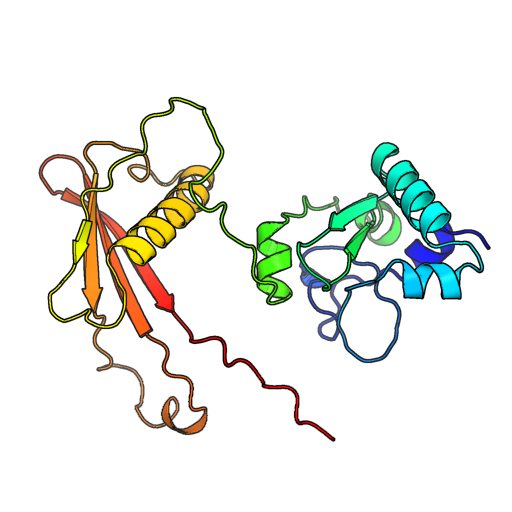100 ? -2.925 2.637 7.619 1.00 78.06 100 GLU A O 1
ATOM 792 N N . GLU A 1 101 ? -4.838 2.370 6.456 1.00 79.62 101 GLU A N 1
ATOM 793 C CA . GLU A 1 101 ? -4.957 0.921 6.673 1.00 79.62 101 GLU A CA 1
ATOM 794 C C . GLU A 1 101 ? -3.742 0.166 6.112 1.00 79.62 101 GLU A C 1
ATOM 796 O O . GLU A 1 101 ? -3.092 -0.607 6.822 1.00 79.62 101 GLU A O 1
ATOM 801 N N . VAL A 1 102 ? -3.356 0.454 4.864 1.00 82.44 102 VAL A N 1
ATOM 802 C CA . VAL A 1 102 ? -2.182 -0.183 4.246 1.00 82.44 102 VAL A CA 1
ATOM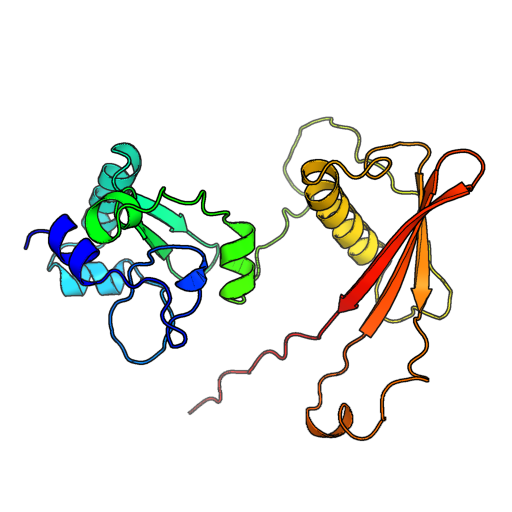 803 C C . VAL A 1 102 ? -0.889 0.190 4.975 1.00 82.44 102 VAL A C 1
ATOM 805 O O . VAL A 1 102 ? -0.013 -0.658 5.148 1.00 82.44 102 VAL A O 1
ATOM 808 N N . ALA A 1 103 ? -0.750 1.436 5.436 1.00 79.25 103 ALA A N 1
ATOM 809 C CA . ALA A 1 103 ? 0.411 1.836 6.229 1.00 79.25 103 ALA A CA 1
ATOM 810 C C . ALA A 1 103 ? 0.507 1.053 7.543 1.00 79.25 103 ALA A C 1
ATOM 812 O O . ALA A 1 103 ? 1.606 0.665 7.941 1.00 79.25 103 ALA A O 1
ATOM 813 N N . MET A 1 104 ? -0.633 0.810 8.195 1.00 77.38 104 MET A N 1
ATOM 814 C CA . MET A 1 104 ? -0.706 0.051 9.439 1.00 77.38 104 MET A CA 1
ATOM 815 C C . MET A 1 104 ? -0.279 -1.405 9.228 1.00 77.38 104 MET A C 1
ATOM 817 O O . MET A 1 104 ? 0.570 -1.895 9.973 1.00 77.38 104 MET A O 1
ATOM 821 N N . ILE A 1 105 ? -0.797 -2.063 8.186 1.00 78.25 105 ILE A N 1
ATOM 822 C CA . ILE A 1 105 ? -0.443 -3.453 7.846 1.00 78.25 105 ILE A CA 1
ATOM 823 C C . ILE A 1 105 ? 1.050 -3.582 7.547 1.00 78.25 105 ILE A C 1
ATOM 825 O O . ILE A 1 105 ? 1.712 -4.498 8.028 1.00 78.25 105 ILE A O 1
ATOM 829 N N . LEU A 1 106 ? 1.607 -2.623 6.807 1.00 76.94 106 LEU A N 1
ATOM 830 C CA . LEU A 1 106 ? 3.020 -2.628 6.424 1.00 76.94 106 LEU A CA 1
ATOM 831 C C . LEU A 1 106 ? 3.953 -2.054 7.499 1.00 76.94 106 LEU A C 1
ATOM 833 O O . LEU A 1 106 ? 5.153 -1.902 7.250 1.00 76.94 106 LEU A O 1
ATOM 837 N N . ASN A 1 107 ? 3.425 -1.729 8.683 1.00 71.88 107 ASN A N 1
ATOM 838 C CA . ASN A 1 107 ? 4.159 -1.130 9.797 1.00 71.88 107 ASN A CA 1
ATOM 839 C C . ASN A 1 107 ? 4.967 0.120 9.381 1.00 71.88 107 ASN A C 1
ATOM 841 O O . ASN A 1 107 ? 6.100 0.346 9.822 1.00 71.88 107 ASN A O 1
ATOM 845 N N . ILE A 1 108 ? 4.395 0.930 8.486 1.00 71.81 108 ILE A N 1
ATOM 846 C CA . ILE A 1 108 ? 4.988 2.173 7.997 1.00 71.81 108 ILE A CA 1
ATOM 847 C C . ILE A 1 108 ? 4.538 3.304 8.916 1.00 71.81 108 ILE A C 1
ATOM 849 O O . ILE A 1 108 ? 3.351 3.617 9.008 1.00 71.81 108 ILE A O 1
ATOM 853 N N . LYS A 1 109 ? 5.501 3.964 9.567 1.00 62.59 109 LYS A N 1
ATOM 854 C CA . LYS A 1 109 ? 5.234 5.179 10.342 1.00 62.59 109 LYS A CA 1
ATOM 855 C C . LYS A 1 109 ? 4.768 6.274 9.379 1.00 62.59 109 LYS A C 1
ATOM 857 O O . LYS A 1 109 ? 5.567 6.822 8.621 1.00 62.59 109 LYS A O 1
ATOM 862 N N . LEU A 1 110 ? 3.478 6.590 9.401 1.00 60.34 110 LEU A N 1
ATOM 863 C CA . LEU A 1 110 ? 2.985 7.827 8.815 1.00 60.34 110 LEU A CA 1
ATOM 864 C C . LEU A 1 110 ? 3.333 8.951 9.787 1.00 60.34 110 LEU A C 1
ATOM 866 O O . LEU A 1 110 ? 2.871 8.949 10.928 1.00 60.34 110 LEU A O 1
ATOM 870 N N . GLU A 1 111 ? 4.176 9.886 9.347 1.00 54.62 111 GLU A N 1
ATOM 871 C CA . GLU A 1 111 ? 4.329 11.151 10.056 1.00 54.62 111 GLU A CA 1
ATOM 872 C C . GLU A 1 111 ? 2.955 11.812 10.079 1.00 54.62 111 GLU A C 1
ATOM 874 O O . GLU A 1 111 ? 2.357 12.130 9.049 1.00 54.62 111 GLU A O 1
ATOM 879 N N . LEU A 1 112 ? 2.419 11.933 11.286 1.00 49.44 112 LEU A N 1
ATOM 880 C CA . LEU A 1 112 ? 1.285 12.795 11.534 1.00 49.44 112 LEU A CA 1
ATOM 881 C C . LEU A 1 112 ? 1.726 14.202 11.131 1.00 49.44 112 LEU A C 1
ATOM 883 O O . LEU A 1 112 ? 2.865 14.553 11.432 1.00 49.44 112 LEU A O 1
ATOM 887 N N . PRO A 1 113 ? 0.888 14.993 10.441 1.00 43.50 113 PRO A N 1
ATOM 888 C CA . PRO A 1 113 ? 1.255 16.366 10.148 1.00 43.50 113 PRO A CA 1
ATOM 889 C C . PRO A 1 113 ? 1.564 17.068 11.472 1.00 43.50 113 PRO A C 1
ATOM 891 O O . PRO A 1 113 ? 0.664 17.275 12.292 1.00 43.50 113 PRO A O 1
ATOM 894 N N . ASP A 1 114 ? 2.846 17.366 11.684 1.00 38.66 114 ASP A N 1
ATOM 895 C CA . ASP A 1 114 ? 3.294 18.287 12.714 1.00 38.66 114 ASP A CA 1
ATOM 896 C C . ASP A 1 114 ? 2.582 19.616 12.456 1.00 38.66 114 ASP A C 1
ATOM 898 O O . ASP A 1 114 ? 2.451 20.062 11.315 1.00 38.66 114 ASP A O 1
ATOM 902 N N . GLU A 1 115 ? 2.088 20.250 13.513 1.00 45.50 115 GLU A N 1
ATOM 903 C CA . GLU A 1 115 ? 1.362 21.524 13.459 1.00 45.50 115 GLU A CA 1
ATOM 904 C C . GLU A 1 115 ? 2.259 22.727 13.108 1.00 45.50 115 GLU A C 1
ATOM 906 O O . GLU A 1 115 ? 2.154 23.800 13.700 1.00 45.50 115 GLU A O 1
ATOM 911 N N . ALA A 1 116 ? 3.145 22.595 12.130 1.00 41.44 116 ALA A N 1
ATOM 912 C CA . ALA A 1 116 ? 3.910 23.701 11.593 1.00 41.44 116 ALA A CA 1
ATOM 913 C C . ALA A 1 116 ? 3.693 23.738 10.080 1.00 41.44 116 ALA A C 1
ATOM 915 O O . ALA A 1 116 ? 4.152 22.862 9.363 1.00 41.44 116 ALA A O 1
ATOM 916 N N . GLU A 1 117 ? 3.009 24.788 9.620 1.00 40.47 117 GLU A N 1
ATOM 917 C CA . GLU A 1 117 ? 2.695 25.101 8.214 1.00 40.47 117 GLU A CA 1
ATOM 918 C C . GLU A 1 117 ? 1.343 24.606 7.676 1.00 40.47 117 GLU A C 1
ATOM 920 O O . GLU A 1 117 ? 1.213 24.152 6.545 1.00 40.47 117 GLU A O 1
ATOM 925 N N . SER A 1 118 ? 0.270 24.869 8.419 1.00 34.06 118 SER A N 1
ATOM 926 C CA . SER A 1 118 ? -0.970 25.303 7.771 1.00 34.06 118 SER A CA 1
ATOM 927 C C . SER A 1 118 ? -1.393 26.629 8.380 1.00 34.06 118 SER A C 1
ATOM 929 O O . SER A 1 118 ? -1.945 26.684 9.477 1.00 34.06 118 SER A O 1
ATOM 931 N N . GLY A 1 119 ? -1.113 27.712 7.655 1.00 34.88 119 GLY A N 1
ATOM 932 C CA . GLY A 1 119 ? -1.805 28.984 7.822 1.00 34.88 119 GLY A CA 1
ATOM 933 C C . GLY A 1 119 ? -3.257 28.841 7.380 1.00 34.88 119 GLY A C 1
ATOM 934 O O . GLY A 1 119 ? -3.657 29.451 6.395 1.00 34.88 119 GLY A O 1
ATOM 935 N N . ASP A 1 120 ? -4.016 28.014 8.093 1.00 32.81 120 ASP A N 1
ATOM 936 C CA . ASP A 1 120 ? -5.454 27.902 7.941 1.00 32.81 120 ASP A CA 1
ATOM 937 C C . ASP A 1 120 ? -6.078 28.032 9.328 1.00 32.81 120 ASP A C 1
ATOM 939 O O . ASP A 1 120 ? -5.853 27.227 10.231 1.00 32.81 120 ASP A O 1
ATOM 943 N N . ASN A 1 121 ? -6.802 29.132 9.514 1.00 34.81 121 ASN A N 1
ATOM 944 C CA . ASN A 1 121 ? -7.486 29.501 10.747 1.00 34.81 121 ASN A CA 1
ATOM 945 C C . ASN A 1 121 ? -8.714 28.600 10.972 1.00 34.81 121 ASN A C 1
ATOM 947 O O . ASN A 1 121 ? -9.842 29.093 11.025 1.00 34.81 121 ASN A O 1
ATOM 951 N N . GLN A 1 122 ? -8.524 27.287 11.107 1.00 35.56 122 GLN A N 1
ATOM 952 C CA . GLN A 1 122 ? -9.530 26.434 11.731 1.00 35.56 122 GLN A CA 1
ATOM 953 C C . GLN A 1 122 ? -9.230 26.324 13.228 1.00 35.56 122 GLN A C 1
ATOM 955 O O . GLN A 1 122 ? -8.089 26.054 13.602 1.00 35.56 122 GLN A O 1
ATOM 960 N N . PRO A 1 123 ? -10.226 26.545 14.105 1.00 37.69 123 PRO A N 1
ATOM 961 C CA . PRO A 1 123 ? -10.026 26.395 15.535 1.00 37.69 123 PRO A CA 1
ATOM 962 C C . PRO A 1 123 ? -9.633 24.944 15.819 1.00 37.69 123 PRO A C 1
ATOM 964 O O . PRO A 1 123 ? -10.395 24.020 15.530 1.00 37.69 123 PRO A O 1
ATOM 967 N N . VAL A 1 124 ? -8.430 24.759 16.361 1.00 45.53 124 VAL A N 1
ATOM 968 C CA . VAL A 1 124 ? -7.975 23.485 16.917 1.00 45.53 124 VAL A CA 1
ATOM 969 C C . VAL A 1 124 ? -9.024 23.052 17.950 1.00 45.53 124 VAL A C 1
ATOM 971 O O . VAL A 1 124 ? -9.314 23.834 18.859 1.00 45.53 124 VAL A O 1
ATOM 974 N N . PRO A 1 125 ? -9.659 21.872 17.815 1.00 53.34 125 PRO A N 1
ATOM 975 C CA . PRO A 1 125 ? -10.591 21.401 18.825 1.00 53.34 125 PRO A CA 1
ATOM 976 C C . PRO A 1 125 ? -9.794 21.086 20.088 1.00 53.34 125 PRO A C 1
ATOM 978 O O . PRO A 1 125 ? -9.088 20.084 20.166 1.00 53.34 125 PRO A O 1
ATOM 981 N N . GLU A 1 126 ? -9.887 21.978 21.066 1.00 58.50 126 GLU A N 1
ATOM 982 C CA . GLU A 1 126 ? -9.268 21.811 22.373 1.00 58.50 126 GLU A CA 1
ATOM 983 C C . GLU A 1 126 ? -10.035 20.707 23.117 1.00 58.50 126 GLU A C 1
ATOM 985 O O 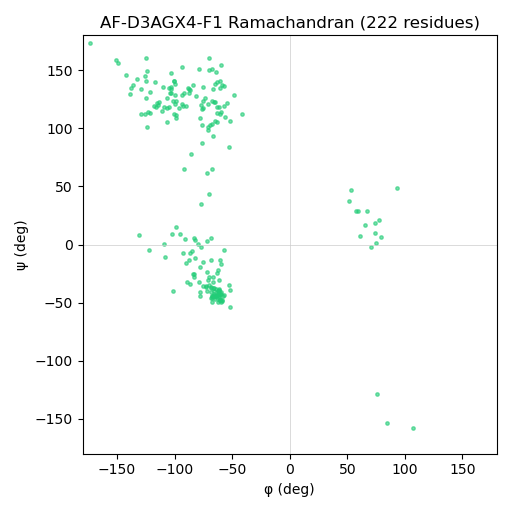. GLU A 1 126 ? -11.161 20.894 23.593 1.00 58.50 126 GLU A O 1
ATOM 990 N N . TYR A 1 127 ? -9.472 19.498 23.138 1.00 64.50 127 TYR A N 1
ATOM 991 C CA . TYR A 1 127 ? -10.098 18.369 23.814 1.00 64.50 127 TYR A CA 1
ATOM 992 C C . TYR A 1 127 ? -9.964 18.544 25.331 1.00 64.50 127 TYR A C 1
ATOM 994 O O . TYR A 1 127 ? -8.867 18.666 25.873 1.00 64.50 127 TYR A O 1
ATOM 1002 N N . ASN A 1 128 ? -11.085 18.491 26.052 1.00 64.19 128 ASN A N 1
ATOM 1003 C CA . ASN A 1 128 ? -11.074 18.486 27.513 1.00 64.19 128 ASN A CA 1
ATOM 1004 C C . ASN A 1 128 ? -10.657 17.096 28.023 1.00 64.19 128 ASN A C 1
ATOM 1006 O O . ASN A 1 128 ? -11.502 16.225 28.254 1.00 64.19 128 ASN A O 1
ATOM 1010 N N . VAL A 1 129 ? -9.343 16.878 28.155 1.00 63.75 129 VAL A N 1
ATOM 1011 C CA . VAL A 1 129 ? -8.749 15.588 28.542 1.00 63.75 129 VAL A CA 1
ATOM 1012 C C . VAL A 1 129 ? -8.405 15.549 30.030 1.00 63.75 129 VAL A C 1
ATOM 1014 O O . VAL A 1 129 ? -7.594 16.334 30.526 1.00 63.75 129 VAL A O 1
ATOM 1017 N N . CYS A 1 130 ? -8.958 14.566 30.739 1.00 63.66 130 CYS A N 1
ATOM 1018 C CA . CYS A 1 130 ? -8.584 14.242 32.111 1.00 63.66 130 CYS A CA 1
ATOM 1019 C C . CYS A 1 130 ? -7.763 12.944 32.131 1.00 63.66 130 CYS A C 1
ATOM 1021 O O . CYS A 1 130 ? -8.252 11.876 31.753 1.00 63.66 130 CYS A O 1
ATOM 1023 N N . VAL A 1 131 ? -6.508 13.044 32.571 1.00 58.31 131 VAL A N 1
ATOM 1024 C CA . VAL A 1 131 ? -5.559 11.925 32.657 1.00 58.31 131 VAL A CA 1
ATOM 1025 C C . VAL A 1 131 ? -5.396 11.544 34.124 1.00 58.31 131 VAL A C 1
ATOM 1027 O O . VAL A 1 131 ? -5.099 12.408 34.948 1.00 58.31 131 VAL A O 1
ATOM 1030 N N . SER A 1 132 ? -5.598 10.268 34.462 1.00 56.88 132 SER A N 1
ATOM 1031 C CA . SER A 1 132 ? -5.284 9.771 35.807 1.00 56.88 132 SER A CA 1
ATOM 1032 C C . SER A 1 132 ? -3.791 9.940 36.113 1.00 56.88 132 SER A C 1
ATOM 1034 O O . SER A 1 132 ? -2.952 9.668 35.257 1.00 56.88 132 SER A O 1
ATOM 1036 N N . ASN A 1 133 ? -3.450 10.322 37.348 1.00 55.12 133 ASN A N 1
ATOM 1037 C CA . ASN A 1 133 ? -2.062 10.520 37.799 1.00 55.12 133 ASN A CA 1
ATOM 1038 C C . ASN A 1 133 ? -1.188 9.249 37.705 1.00 55.12 133 ASN A C 1
ATOM 1040 O O . ASN A 1 133 ? 0.030 9.329 37.818 1.00 55.12 133 ASN A O 1
ATOM 1044 N N . GLU A 1 134 ? -1.805 8.086 37.501 1.00 53.78 134 GLU A N 1
ATOM 1045 C CA . GLU A 1 134 ? -1.148 6.783 37.347 1.00 53.78 134 GLU A CA 1
ATOM 1046 C C . GLU A 1 134 ? -0.628 6.529 35.916 1.00 53.78 134 GLU A C 1
ATOM 1048 O O . GLU A 1 134 ? 0.147 5.602 35.695 1.00 53.78 134 GLU A O 1
ATOM 1053 N N . LEU A 1 135 ? -1.011 7.362 34.939 1.00 53.88 135 LEU A N 1
ATOM 1054 C CA . LEU A 1 135 ? -0.563 7.295 33.542 1.00 53.88 135 LEU A CA 1
ATOM 1055 C C . LEU A 1 135 ? 0.678 8.184 33.335 1.00 53.88 135 LEU A C 1
ATOM 1057 O O . LEU A 1 135 ? 0.636 9.181 32.619 1.00 53.88 135 LEU A O 1
ATOM 1061 N N . SER A 1 136 ? 1.796 7.848 33.982 1.00 49.00 136 SER A N 1
ATOM 1062 C CA . SER A 1 136 ? 3.072 8.574 33.822 1.00 49.00 136 SER A CA 1
ATOM 1063 C C . SER A 1 136 ? 3.816 8.248 32.516 1.00 49.00 136 SER A C 1
ATOM 1065 O O . SER A 1 136 ? 4.869 8.824 32.250 1.00 49.00 136 SER A O 1
ATOM 1067 N N . SER A 1 137 ? 3.285 7.336 31.696 1.00 50.84 137 SER A N 1
ATOM 1068 C CA . SER A 1 137 ? 3.960 6.792 30.513 1.00 50.84 137 SER A CA 1
ATOM 1069 C C . SER A 1 137 ? 3.764 7.597 29.224 1.00 50.84 137 SER A C 1
ATOM 1071 O O . SER A 1 137 ? 4.497 7.360 28.266 1.00 50.84 137 SER A O 1
ATOM 1073 N N . VAL A 1 138 ? 2.817 8.546 29.168 1.00 49.84 138 VAL A N 1
ATOM 1074 C CA . VAL A 1 138 ? 2.498 9.297 27.938 1.00 49.84 138 VAL A CA 1
ATOM 1075 C C . VAL A 1 138 ? 2.272 10.780 28.252 1.00 49.84 138 VAL A C 1
ATOM 1077 O O . VAL A 1 138 ? 1.500 11.122 29.147 1.00 49.84 138 VAL A O 1
ATOM 1080 N N . SER A 1 139 ? 2.938 11.688 27.527 1.00 58.59 139 SER A N 1
ATOM 1081 C CA . SER A 1 139 ? 2.726 13.131 27.715 1.00 58.59 139 SER A CA 1
ATOM 1082 C C . SER A 1 139 ? 1.346 13.566 27.199 1.00 58.59 139 SER A C 1
ATOM 1084 O O . SER A 1 139 ? 0.821 12.995 26.243 1.00 58.59 139 SER A O 1
ATOM 1086 N N . LYS A 1 140 ? 0.761 14.614 27.803 1.00 62.34 140 LYS A N 1
ATOM 1087 C CA . LYS A 1 140 ? -0.559 15.152 27.410 1.00 62.34 140 LYS A CA 1
ATOM 1088 C C . LYS A 1 140 ? -0.666 15.471 25.909 1.00 62.34 140 LYS A C 1
ATOM 1090 O O . LYS A 1 140 ? -1.715 15.232 25.329 1.00 62.34 140 LYS A O 1
ATOM 1095 N N . ALA A 1 141 ? 0.424 15.922 25.285 1.00 62.34 141 ALA A N 1
ATOM 1096 C CA . ALA A 1 141 ? 0.475 16.220 23.852 1.00 62.34 141 ALA A CA 1
ATOM 1097 C C . ALA A 1 141 ? 0.281 14.968 22.973 1.00 62.34 141 ALA A C 1
ATOM 1099 O O . ALA A 1 141 ? -0.506 14.984 22.034 1.00 62.34 141 ALA A O 1
ATOM 1100 N N . HIS A 1 142 ? 0.928 13.844 23.303 1.00 62.56 142 HIS A N 1
ATOM 1101 C CA . HIS A 1 142 ? 0.736 12.593 22.553 1.00 62.56 142 HIS A CA 1
ATOM 1102 C C . HIS A 1 142 ? -0.681 12.036 22.720 1.00 62.56 142 HIS A C 1
ATOM 1104 O O . HIS A 1 142 ? -1.234 11.445 21.797 1.00 62.56 142 HIS A O 1
ATOM 1110 N N . ILE A 1 143 ? -1.291 12.248 23.886 1.00 67.94 143 ILE A N 1
ATOM 1111 C CA . ILE A 1 143 ? -2.682 11.864 24.135 1.00 67.94 143 ILE A CA 1
ATOM 1112 C C . ILE A 1 143 ? -3.638 12.664 23.246 1.00 67.94 143 ILE A C 1
ATOM 1114 O O . ILE A 1 143 ? -4.566 12.099 22.673 1.00 67.94 143 ILE A O 1
ATOM 1118 N N . GLU A 1 144 ? -3.406 13.966 23.113 1.00 67.25 144 GLU A N 1
ATOM 1119 C CA . GLU A 1 144 ? -4.208 14.834 22.253 1.00 67.25 144 GLU A CA 1
ATOM 1120 C C . GLU A 1 144 ? -4.127 14.411 20.780 1.00 67.25 144 GLU A C 1
ATOM 1122 O O . GLU A 1 144 ? -5.142 14.343 20.085 1.00 67.25 144 GLU A O 1
ATOM 1127 N N . ILE A 1 145 ? -2.931 14.027 20.333 1.00 68.81 145 ILE A N 1
ATOM 1128 C CA . ILE A 1 145 ? -2.694 13.464 19.002 1.00 68.81 145 ILE A CA 1
ATOM 1129 C C . ILE A 1 145 ? -3.491 12.166 18.794 1.00 68.81 145 ILE A C 1
ATOM 1131 O O . ILE A 1 145 ? -4.169 12.017 17.773 1.00 68.81 145 ILE A O 1
ATOM 1135 N N . ILE A 1 146 ? -3.440 11.240 19.759 1.00 71.44 146 ILE A N 1
ATOM 1136 C CA . ILE A 1 146 ? -4.188 9.975 19.701 1.00 71.44 146 ILE A CA 1
ATOM 1137 C C . ILE A 1 146 ? -5.691 10.258 19.622 1.00 71.44 146 ILE A C 1
ATOM 1139 O O . ILE A 1 146 ? -6.369 9.715 18.752 1.00 71.44 146 ILE A O 1
ATOM 1143 N N . LEU A 1 147 ? -6.212 11.151 20.469 1.00 73.69 147 LEU A N 1
ATOM 1144 C CA . LEU A 1 147 ? -7.631 11.517 20.466 1.00 73.69 147 LEU A CA 1
ATOM 1145 C C . LEU A 1 147 ? -8.065 12.150 19.146 1.00 73.69 147 LEU A C 1
ATOM 1147 O O . LEU A 1 147 ? -9.143 11.831 18.653 1.00 73.69 147 LEU A O 1
ATOM 1151 N N . ARG A 1 148 ? -7.220 12.985 18.534 1.00 71.69 148 ARG A N 1
ATOM 1152 C CA . ARG A 1 148 ? -7.494 13.577 17.221 1.00 71.69 148 ARG A CA 1
ATOM 1153 C C . ARG A 1 148 ? -7.602 12.517 16.126 1.00 71.69 148 ARG A C 1
ATOM 1155 O O . ARG A 1 148 ? -8.495 12.604 15.287 1.00 71.69 148 ARG A O 1
ATOM 1162 N N . GLN A 1 149 ? -6.708 11.530 16.120 1.00 72.25 149 GLN A N 1
ATOM 1163 C CA . GLN A 1 149 ? -6.763 10.431 15.151 1.00 72.25 149 GLN A CA 1
ATOM 1164 C C . GLN A 1 149 ? -7.980 9.537 15.375 1.00 72.25 149 GLN A C 1
ATOM 1166 O O . GLN A 1 149 ? -8.716 9.238 14.437 1.00 72.25 149 GLN A O 1
ATOM 1171 N N . MET A 1 150 ? -8.254 9.193 16.631 1.00 74.06 150 MET A N 1
ATOM 1172 C CA . MET A 1 150 ? -9.453 8.445 16.985 1.00 74.06 150 MET A CA 1
ATOM 1173 C C . MET A 1 150 ? -10.726 9.190 16.592 1.00 74.06 150 MET A C 1
ATOM 1175 O O . MET A 1 150 ? -11.628 8.571 16.045 1.00 74.06 150 MET A O 1
ATOM 1179 N N . ALA A 1 151 ? -10.801 10.504 16.809 1.00 71.12 151 ALA A N 1
ATOM 1180 C CA . ALA A 1 151 ? -11.963 11.292 16.419 1.00 71.12 151 ALA A CA 1
ATOM 1181 C C . ALA A 1 151 ? -12.235 11.172 14.914 1.00 71.12 151 ALA A C 1
ATOM 1183 O O . ALA A 1 151 ? -13.364 10.895 14.534 1.00 71.12 151 ALA A O 1
ATOM 1184 N N . LYS A 1 152 ? -11.202 11.257 14.064 1.00 69.94 152 LYS A N 1
ATOM 1185 C CA . LYS A 1 152 ? -11.354 11.075 12.609 1.00 69.94 152 LYS A CA 1
ATOM 1186 C C . LYS A 1 152 ? -11.909 9.696 12.248 1.00 69.94 152 LYS A C 1
ATOM 1188 O O . LYS A 1 152 ? -12.881 9.606 11.501 1.00 69.94 152 LYS A O 1
ATOM 1193 N N . VAL A 1 153 ? -11.317 8.634 12.799 1.00 74.19 153 VAL A N 1
ATOM 1194 C CA . VAL A 1 153 ? -11.725 7.247 12.518 1.00 74.19 153 VAL A CA 1
ATOM 1195 C C . VAL A 1 153 ? -13.149 6.983 13.012 1.00 74.19 153 VAL A C 1
ATOM 1197 O O . VAL A 1 153 ? -13.971 6.415 12.297 1.00 74.19 153 VAL A O 1
ATOM 1200 N N . LEU A 1 154 ? -13.469 7.422 14.228 1.00 74.88 154 LEU A N 1
ATOM 1201 C CA . LEU A 1 154 ? -14.738 7.114 14.886 1.00 74.88 154 LEU A CA 1
ATOM 1202 C C . LEU A 1 154 ? -15.885 7.993 14.361 1.00 74.88 154 LEU A C 1
ATOM 1204 O O . LEU A 1 154 ? -17.007 7.500 14.236 1.00 74.88 154 LEU A O 1
ATOM 1208 N N . SER A 1 155 ? -15.612 9.241 13.964 1.00 69.81 155 SER A N 1
ATOM 1209 C CA . SER A 1 155 ? -16.566 10.078 13.222 1.00 69.81 155 SER A CA 1
ATOM 1210 C C . SER A 1 155 ? -16.921 9.462 11.871 1.00 69.81 155 SER A C 1
ATOM 1212 O O . SER A 1 155 ? -18.100 9.408 11.521 1.00 69.81 155 SER A O 1
ATOM 1214 N N . ALA A 1 156 ? -15.934 8.936 11.132 1.00 70.44 156 ALA A N 1
ATOM 1215 C CA . ALA A 1 156 ? -16.183 8.235 9.869 1.00 70.44 156 ALA A CA 1
ATOM 1216 C C . ALA A 1 156 ? -17.055 6.980 10.063 1.00 70.44 156 ALA A C 1
ATOM 1218 O O . ALA A 1 156 ? -17.866 6.643 9.203 1.00 70.44 156 ALA A O 1
ATOM 1219 N N . GLN A 1 157 ? -16.951 6.333 11.226 1.00 71.62 157 GLN A N 1
ATOM 1220 C CA . GLN A 1 157 ? -17.785 5.194 11.626 1.00 71.62 157 GLN A CA 1
ATOM 1221 C C . GLN A 1 157 ? -19.154 5.601 12.204 1.00 71.62 157 GLN A C 1
ATOM 1223 O O . GLN A 1 157 ? -19.926 4.743 12.634 1.00 71.62 157 GLN A O 1
ATOM 1228 N N . GLY A 1 158 ? -19.482 6.897 12.221 1.00 69.81 158 GLY A N 1
ATOM 1229 C CA . GLY A 1 158 ? -20.769 7.409 12.694 1.00 69.81 158 GLY A CA 1
ATOM 1230 C C . GLY A 1 158 ? -20.940 7.375 14.213 1.00 69.81 158 GLY A C 1
ATOM 1231 O O . GLY A 1 158 ? -22.071 7.446 14.702 1.00 69.81 158 GLY A O 1
ATOM 1232 N N . ILE A 1 159 ? -19.850 7.262 14.977 1.00 73.38 159 ILE A N 1
ATOM 1233 C CA . ILE A 1 159 ? -19.913 7.275 16.438 1.00 73.38 159 ILE A CA 1
ATOM 1234 C C . ILE A 1 159 ? -20.113 8.720 16.915 1.00 73.38 159 ILE A C 1
ATOM 1236 O O . ILE A 1 159 ? -19.276 9.587 16.653 1.00 73.38 159 ILE A O 1
ATOM 1240 N N . PRO A 1 160 ? -21.208 9.012 17.639 1.00 67.69 160 PRO A N 1
ATOM 1241 C CA . PRO A 1 160 ? -21.505 10.368 18.069 1.00 67.69 160 PRO A CA 1
ATOM 1242 C C . PRO A 1 160 ? -20.521 10.850 19.143 1.00 67.69 160 PRO A C 1
ATOM 1244 O O . PRO A 1 160 ? -19.901 10.065 19.858 1.00 67.69 160 PRO A O 1
ATOM 1247 N N . CYS A 1 161 ? -20.455 12.173 19.308 1.00 75.69 161 CYS A N 1
ATOM 1248 C CA . CYS A 1 161 ? -19.753 12.857 20.399 1.00 75.69 161 CYS A CA 1
ATOM 1249 C C . CYS A 1 161 ? -18.211 12.882 20.334 1.00 75.69 161 CYS A C 1
ATOM 1251 O O . CYS A 1 161 ? -17.614 13.380 21.281 1.00 75.69 161 CYS A O 1
ATOM 1253 N N . PHE A 1 162 ? -17.560 12.474 19.240 1.00 73.12 162 PHE A N 1
ATOM 1254 C CA . PHE A 1 162 ? -16.103 12.673 19.076 1.00 73.12 162 PHE A CA 1
ATOM 1255 C C . PHE A 1 162 ? -15.704 14.066 18.564 1.00 73.12 162 PHE A C 1
ATOM 1257 O O . PHE A 1 162 ? -14.658 14.596 18.925 1.00 73.12 162 PHE A O 1
ATOM 1264 N N . GLU A 1 163 ? -16.583 14.718 17.808 1.00 69.31 163 GLU A N 1
ATOM 1265 C CA . GLU A 1 163 ? -16.409 16.111 17.361 1.00 69.31 163 GLU A CA 1
ATOM 1266 C C . GLU A 1 163 ? -17.257 17.099 18.176 1.00 69.31 163 GLU A C 1
ATOM 1268 O O . GLU A 1 163 ? -17.391 18.273 17.833 1.00 69.31 163 GLU A O 1
ATOM 1273 N N . CYS A 1 164 ? -17.878 16.640 19.269 1.00 76.06 164 CYS A N 1
ATOM 1274 C CA . CYS A 1 164 ? -18.732 17.503 20.073 1.00 76.06 164 CYS A CA 1
ATOM 1275 C C . CYS A 1 164 ? -17.890 18.367 21.029 1.00 76.06 164 CYS A C 1
ATOM 1277 O O . CYS A 1 164 ? -17.148 17.820 21.845 1.00 76.06 164 CYS A O 1
ATOM 1279 N N . PRO A 1 165 ? -18.069 19.702 21.046 1.00 71.50 165 PRO A N 1
ATOM 1280 C CA . PRO A 1 165 ? -17.335 20.581 21.962 1.00 71.50 165 PRO A CA 1
ATOM 1281 C C . PRO A 1 165 ? -17.741 20.393 23.434 1.00 71.50 165 PRO A C 1
ATOM 1283 O O . PRO A 1 165 ? -17.065 20.880 24.334 1.00 71.50 165 PRO A O 1
ATOM 1286 N N . LYS A 1 166 ? -18.854 19.693 23.699 1.00 79.06 166 LYS A N 1
ATOM 1287 C CA . LYS A 1 166 ? -19.315 19.343 25.054 1.00 79.06 166 LYS A CA 1
ATOM 1288 C C . LYS A 1 166 ? -18.787 17.990 25.533 1.00 79.06 166 LYS A C 1
ATOM 1290 O O . LYS A 1 166 ? -19.214 17.521 26.589 1.00 79.06 166 LYS A O 1
ATOM 1295 N N . SER A 1 167 ? -17.922 17.353 24.749 1.00 79.44 167 SER A N 1
ATOM 1296 C CA . SER A 1 167 ? -17.331 16.077 25.110 1.00 79.44 167 SER A CA 1
ATOM 1297 C C . SER A 1 167 ? -16.108 16.252 25.997 1.00 79.44 167 SER A C 1
ATOM 1299 O O . SER A 1 167 ? -15.255 17.110 25.773 1.00 79.44 167 SER A O 1
ATOM 1301 N N . GLN A 1 168 ? -16.032 15.407 27.014 1.00 79.38 168 GLN A N 1
ATOM 1302 C CA . GLN A 1 168 ? -14.898 15.249 27.906 1.00 79.38 168 GLN A CA 1
ATOM 1303 C C . GLN A 1 168 ? -14.355 13.837 27.742 1.00 79.38 168 GLN A C 1
ATOM 1305 O O . GLN A 1 168 ? -15.114 12.871 27.634 1.00 79.38 168 GLN A O 1
ATOM 1310 N N . TYR A 1 169 ? -13.035 13.719 27.754 1.00 79.31 169 TYR A N 1
ATOM 1311 C CA . TYR A 1 169 ? -12.338 12.461 27.532 1.00 79.31 169 TYR A CA 1
ATOM 1312 C C . TYR A 1 169 ? -11.606 12.079 28.810 1.00 79.31 169 TYR A C 1
ATOM 1314 O O . TYR A 1 169 ? -10.784 12.845 29.319 1.00 79.31 169 TYR A O 1
ATOM 1322 N N . LYS A 1 170 ? -11.913 10.900 29.349 1.00 79.62 170 LYS A N 1
ATOM 1323 C CA . LYS A 1 170 ? -11.289 10.385 30.568 1.00 79.62 170 LYS A CA 1
ATOM 1324 C C . LYS A 1 170 ? -10.470 9.147 30.253 1.00 79.62 170 LYS A C 1
ATOM 1326 O O . LYS A 1 170 ? -11.021 8.138 29.817 1.00 79.62 170 LYS A O 1
ATOM 1331 N N . LEU A 1 171 ? -9.175 9.221 30.539 1.00 75.44 171 LEU A N 1
ATOM 1332 C CA . LEU A 1 171 ? -8.250 8.102 30.399 1.00 75.44 171 LEU A CA 1
ATOM 1333 C C . LEU A 1 171 ? -7.938 7.488 31.759 1.00 75.44 171 LEU A C 1
ATOM 1335 O O . LEU A 1 171 ? -7.643 8.201 32.725 1.00 75.44 171 LEU A O 1
ATOM 1339 N N . TYR A 1 172 ? -7.989 6.163 31.829 1.00 72.44 172 TYR A N 1
ATOM 1340 C CA . TYR A 1 172 ? -7.693 5.408 33.041 1.00 72.44 172 TYR A CA 1
ATOM 1341 C C . TYR A 1 172 ? -6.938 4.113 32.717 1.00 72.44 172 TYR A C 1
ATOM 1343 O O . TYR A 1 172 ? -7.176 3.512 31.668 1.00 72.44 172 TYR A O 1
ATOM 1351 N N . PRO A 1 173 ? -6.016 3.672 33.588 1.00 69.12 173 PRO A N 1
ATOM 1352 C CA . PRO A 1 173 ? -5.333 2.400 33.398 1.00 69.12 173 PRO A CA 1
ATOM 1353 C C . PRO A 1 173 ? -6.336 1.245 33.495 1.00 69.1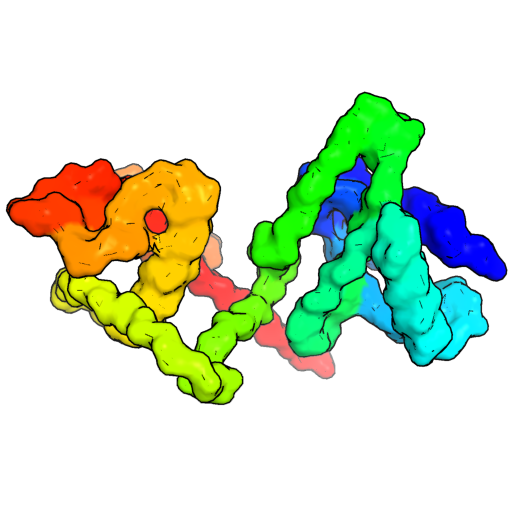2 173 PRO A C 1
ATOM 1355 O O . PRO A 1 173 ? -7.214 1.241 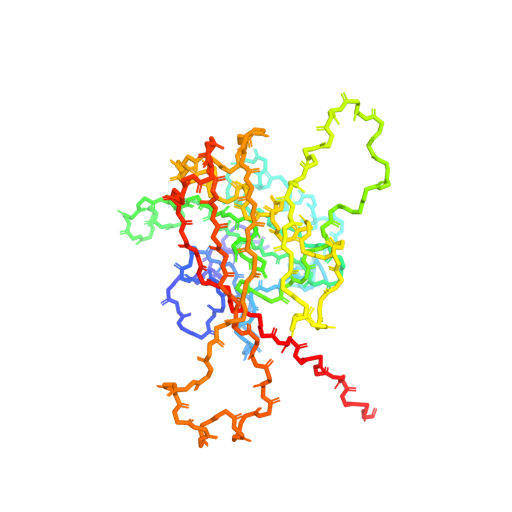34.363 1.00 69.12 173 PRO A O 1
ATOM 1358 N N . LEU A 1 174 ? -6.204 0.258 32.610 1.00 68.38 174 LEU A N 1
ATOM 1359 C CA . LEU A 1 174 ? -6.913 -1.010 32.758 1.00 68.38 174 LEU A CA 1
ATOM 1360 C C . LEU A 1 174 ? -6.071 -1.933 33.638 1.00 68.38 174 LEU A C 1
ATOM 1362 O O . LEU A 1 174 ? -4.860 -2.044 33.465 1.00 68.38 174 LEU A O 1
ATOM 1366 N N . SER A 1 175 ? -6.701 -2.569 34.625 1.00 58.16 175 SER A N 1
ATOM 1367 C CA . SER A 1 175 ? -6.002 -3.490 35.521 1.00 58.16 175 SER A CA 1
ATOM 1368 C C . SER A 1 175 ? -5.523 -4.729 34.756 1.00 58.16 175 SER A C 1
ATOM 1370 O O . SER A 1 175 ? -6.303 -5.363 34.048 1.00 58.16 175 SER A O 1
ATOM 1372 N N . ASN A 1 176 ? -4.266 -5.129 34.969 1.00 55.16 176 ASN A N 1
ATOM 1373 C CA . ASN A 1 176 ? -3.693 -6.372 34.433 1.00 55.16 176 ASN A CA 1
ATOM 1374 C C . ASN A 1 176 ? -4.227 -7.645 35.125 1.00 55.16 176 ASN A C 1
ATOM 1376 O O . ASN A 1 176 ? -3.790 -8.746 34.805 1.00 55.16 176 ASN A O 1
ATOM 1380 N N . ALA A 1 177 ? -5.173 -7.529 36.062 1.00 47.62 177 ALA A N 1
ATOM 1381 C CA . ALA A 1 177 ? -5.572 -8.601 36.977 1.00 47.62 177 ALA A CA 1
ATOM 1382 C C . ALA A 1 177 ? -6.308 -9.808 36.347 1.00 47.62 177 ALA A C 1
ATOM 1384 O O . ALA A 1 177 ? -6.770 -10.671 37.088 1.00 47.62 177 ALA A O 1
ATOM 1385 N N . CYS A 1 178 ? -6.445 -9.897 35.018 1.00 46.75 178 CYS A N 1
ATOM 1386 C CA . CYS A 1 178 ? -7.190 -10.988 34.374 1.00 46.75 178 CYS A CA 1
ATOM 1387 C C . CYS A 1 178 ? -6.473 -11.687 33.209 1.00 46.75 178 CYS A C 1
ATOM 1389 O O . CYS A 1 178 ? -7.081 -12.522 32.548 1.00 46.75 178 CYS A O 1
ATOM 1391 N N . MET A 1 179 ? -5.193 -11.400 32.954 1.00 46.00 179 MET A N 1
ATOM 1392 C CA . MET A 1 179 ? -4.403 -12.211 32.023 1.00 46.00 179 MET A CA 1
ATOM 1393 C C . MET A 1 179 ? -3.146 -12.722 32.705 1.00 46.00 179 MET A C 1
ATOM 1395 O O . MET A 1 179 ? -2.381 -11.952 33.278 1.00 46.00 179 MET A O 1
ATOM 1399 N N . GLU A 1 180 ? -2.979 -14.041 32.640 1.00 43.91 180 GLU A N 1
ATOM 1400 C CA . GLU A 1 180 ? -1.823 -14.784 33.117 1.00 43.91 180 GLU A CA 1
ATOM 1401 C C . GLU A 1 180 ? -0.515 -14.061 32.780 1.00 43.91 180 GLU A C 1
ATOM 1403 O O . GLU A 1 180 ? -0.072 -13.964 31.634 1.00 43.91 180 GLU A O 1
ATOM 1408 N N . GLU A 1 181 ? 0.129 -13.593 33.843 1.00 45.91 181 GLU A N 1
ATOM 1409 C CA . GLU A 1 181 ? 1.416 -12.897 33.893 1.00 45.91 181 GLU A CA 1
ATOM 1410 C C . GLU A 1 181 ? 2.576 -13.712 33.262 1.00 45.91 181 GLU A C 1
ATOM 1412 O O . GLU A 1 181 ? 3.699 -13.226 33.113 1.00 45.91 181 GLU A O 1
ATOM 1417 N N . SER A 1 182 ? 2.306 -14.958 32.852 1.00 45.44 182 SER A N 1
ATOM 1418 C CA . SER A 1 182 ? 3.244 -15.922 32.281 1.00 45.44 182 SER A CA 1
ATOM 1419 C C . SER A 1 182 ? 3.490 -15.759 30.773 1.00 45.44 182 SER A C 1
ATOM 1421 O O . SER A 1 182 ? 4.581 -16.108 30.319 1.00 45.44 182 SER A O 1
ATOM 1423 N N . LEU A 1 183 ? 2.561 -15.187 29.990 1.00 45.44 183 LEU A N 1
ATOM 1424 C CA . LEU A 1 183 ? 2.746 -15.022 28.532 1.00 45.44 183 LEU A CA 1
ATOM 1425 C C . LEU A 1 183 ? 3.425 -13.698 28.144 1.00 45.44 183 LEU A C 1
ATOM 1427 O O . LEU A 1 183 ? 4.207 -13.658 27.192 1.00 45.44 183 LEU A O 1
ATOM 1431 N N . ILE A 1 184 ? 3.199 -12.630 28.916 1.00 44.41 184 ILE A N 1
ATOM 1432 C CA . ILE A 1 184 ? 3.727 -11.281 28.633 1.00 44.41 184 ILE A CA 1
ATOM 1433 C C . ILE A 1 184 ? 5.254 -11.230 28.835 1.00 44.41 184 ILE A C 1
ATOM 1435 O O . ILE A 1 184 ? 5.981 -10.594 28.069 1.00 44.41 184 ILE A O 1
ATOM 1439 N N . ARG A 1 185 ? 5.784 -11.983 29.810 1.00 46.50 185 ARG A N 1
ATOM 1440 C CA . ARG A 1 185 ? 7.232 -12.037 30.082 1.00 46.50 185 ARG A CA 1
ATOM 1441 C C . ARG A 1 185 ? 8.038 -12.797 29.029 1.00 46.50 185 ARG A C 1
ATOM 1443 O O . ARG A 1 185 ? 9.231 -12.540 28.899 1.00 46.50 185 ARG A O 1
ATOM 1450 N N . ALA A 1 186 ? 7.414 -13.705 28.277 1.00 44.12 186 ALA A N 1
ATOM 1451 C CA . ALA A 1 186 ? 8.107 -14.535 27.291 1.00 44.12 186 ALA A CA 1
ATOM 1452 C C . ALA A 1 186 ? 8.431 -13.791 25.980 1.00 44.12 186 ALA A C 1
ATOM 1454 O O . ALA A 1 186 ? 9.315 -14.227 25.245 1.00 44.12 186 ALA A O 1
ATOM 1455 N N . ARG A 1 187 ? 7.749 -12.671 25.686 1.00 45.00 187 ARG A N 1
ATOM 1456 C CA . ARG A 1 187 ? 7.935 -11.901 24.438 1.00 45.00 187 ARG A CA 1
ATOM 1457 C C . ARG A 1 187 ? 8.639 -10.550 24.601 1.00 45.00 187 ARG A C 1
ATOM 1459 O O . ARG A 1 187 ? 9.018 -9.967 23.595 1.00 45.00 187 ARG A O 1
ATOM 1466 N N . GLY A 1 188 ? 8.850 -10.052 25.822 1.00 45.62 188 GLY A N 1
ATOM 1467 C CA . GLY A 1 188 ? 9.534 -8.767 26.045 1.00 45.62 188 GLY A CA 1
ATOM 1468 C C . GLY A 1 188 ? 8.773 -7.538 25.520 1.00 45.62 188 GLY A C 1
ATOM 1469 O O . GLY A 1 188 ? 9.373 -6.478 25.368 1.00 45.62 188 GLY A O 1
ATOM 1470 N N . ILE A 1 189 ? 7.470 -7.669 25.246 1.00 49.62 189 ILE A N 1
ATOM 1471 C CA . ILE A 1 189 ? 6.611 -6.595 24.735 1.00 49.62 189 ILE A CA 1
ATOM 1472 C C . ILE A 1 189 ? 5.815 -6.036 25.916 1.00 49.62 189 ILE A C 1
ATOM 1474 O O . ILE A 1 189 ? 4.970 -6.722 26.489 1.00 49.62 189 ILE A O 1
ATOM 1478 N N . SER A 1 190 ? 6.096 -4.796 26.309 1.00 54.06 190 SER A N 1
ATOM 1479 C CA . SER A 1 190 ? 5.327 -4.083 27.331 1.00 54.06 190 SER A CA 1
ATOM 1480 C C . SER A 1 190 ? 4.117 -3.398 26.693 1.00 54.06 190 SER A C 1
ATOM 1482 O O . SER A 1 190 ? 4.148 -2.196 26.436 1.00 54.06 190 SER A O 1
ATOM 1484 N N . GLU A 1 191 ? 3.069 -4.166 26.396 1.00 60.66 191 GLU A N 1
ATOM 1485 C CA . GLU A 1 191 ? 1.786 -3.622 25.935 1.00 60.66 191 GLU A CA 1
ATOM 1486 C C . GLU A 1 191 ? 1.136 -2.793 27.052 1.00 60.66 191 GLU A C 1
ATOM 1488 O O . GLU A 1 191 ? 0.908 -3.282 28.159 1.00 60.66 191 GLU A O 1
ATOM 1493 N N . SER A 1 192 ? 0.850 -1.521 26.776 1.00 65.62 192 SER A N 1
ATOM 1494 C CA . SER A 1 192 ? 0.108 -0.646 27.687 1.00 65.62 192 SER A CA 1
ATOM 1495 C C . SER A 1 192 ? -1.367 -0.643 27.298 1.00 65.62 192 SER A C 1
ATOM 1497 O O . SER A 1 192 ? -1.712 -0.21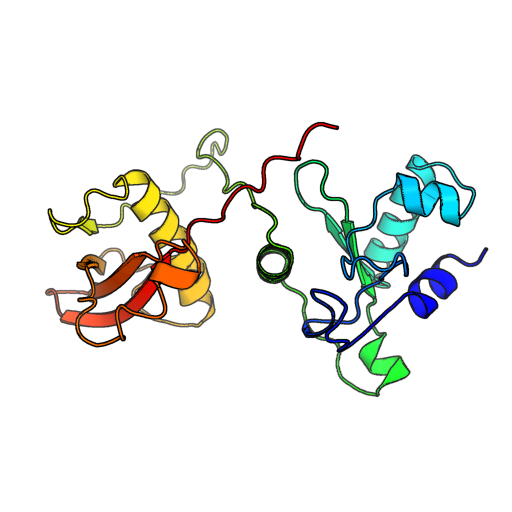1 26.201 1.00 65.62 192 SER A O 1
ATOM 1499 N N . ARG A 1 193 ? -2.240 -1.112 28.197 1.00 70.19 193 ARG A N 1
ATOM 1500 C CA . ARG A 1 193 ? -3.699 -1.117 28.010 1.00 70.19 193 ARG A CA 1
ATOM 1501 C C . ARG A 1 193 ? -4.339 0.038 28.775 1.00 70.19 193 ARG A C 1
ATOM 1503 O O . ARG A 1 193 ? -4.161 0.169 29.988 1.00 70.19 193 ARG A O 1
ATOM 1510 N N . ILE A 1 194 ? -5.080 0.882 28.068 1.00 74.75 194 ILE A N 1
ATOM 1511 C CA . ILE A 1 194 ? -5.681 2.108 28.596 1.00 74.75 194 ILE A CA 1
ATOM 1512 C C . ILE A 1 194 ? -7.166 2.124 28.239 1.00 74.75 194 ILE A C 1
ATOM 1514 O O . ILE A 1 194 ? -7.548 1.862 27.106 1.00 74.75 194 ILE A O 1
ATOM 1518 N N . GLY A 1 195 ? -8.018 2.444 29.204 1.00 79.56 195 GLY A N 1
ATOM 1519 C CA . GLY A 1 195 ? -9.432 2.696 28.971 1.00 79.56 195 GLY A CA 1
ATOM 1520 C C . GLY A 1 195 ? -9.653 4.166 28.635 1.00 79.56 195 GLY A C 1
ATOM 1521 O O . GLY A 1 195 ? -9.122 5.044 29.318 1.00 79.56 195 GLY A O 1
ATOM 1522 N N . LEU A 1 196 ? -10.460 4.437 27.612 1.00 81.88 196 LEU A N 1
ATOM 1523 C CA . LEU A 1 196 ? -10.935 5.769 27.252 1.00 81.88 196 LEU A CA 1
ATOM 1524 C C . LEU A 1 196 ? -12.453 5.824 27.415 1.00 81.88 196 LEU A C 1
ATOM 1526 O O . LEU A 1 196 ? -13.179 5.137 26.704 1.00 81.88 196 LEU A O 1
ATOM 1530 N N . ALA A 1 197 ? -12.943 6.682 28.302 1.00 83.25 197 ALA A N 1
ATOM 1531 C CA . ALA A 1 197 ? -14.361 7.001 28.413 1.00 83.25 197 ALA A CA 1
ATOM 1532 C C . ALA A 1 197 ? -14.648 8.372 27.795 1.00 83.25 197 ALA A C 1
ATOM 1534 O O . ALA A 1 197 ? -13.996 9.362 28.137 1.00 83.25 197 ALA A O 1
ATOM 1535 N N . VAL A 1 198 ? -15.654 8.432 26.925 1.00 83.44 198 VAL A N 1
ATOM 1536 C CA . VAL A 1 198 ? -16.178 9.678 26.358 1.00 83.44 198 VAL A CA 1
ATOM 1537 C C . VAL A 1 198 ? -17.430 10.058 27.127 1.00 83.44 198 VAL A C 1
ATOM 1539 O O . VAL A 1 198 ? -18.402 9.298 27.180 1.00 83.44 198 VAL A O 1
ATOM 1542 N N . LEU A 1 199 ? -17.412 11.239 27.730 1.00 83.31 199 LEU A N 1
ATOM 1543 C CA . LEU A 1 199 ? -18.542 11.816 28.442 1.00 83.31 199 LEU A CA 1
ATOM 1544 C C . LEU A 1 199 ? -19.060 13.006 27.642 1.00 83.31 199 LEU A C 1
ATOM 1546 O O . LEU A 1 199 ? -18.260 13.805 27.182 1.00 83.31 199 LEU A O 1
ATOM 1550 N N . CYS A 1 200 ? -20.369 13.157 27.475 1.00 83.19 200 CYS A N 1
ATOM 1551 C CA . CYS A 1 200 ? -20.945 14.285 26.738 1.00 83.19 200 CYS A CA 1
ATOM 1552 C C . CYS A 1 200 ? -22.100 14.912 27.525 1.00 83.19 200 CYS A C 1
ATOM 1554 O O . CYS A 1 200 ? -22.895 14.208 28.153 1.00 83.19 200 CYS A O 1
ATOM 1556 N N . GLY A 1 201 ? -22.211 16.243 27.475 1.00 79.25 201 GLY A N 1
ATOM 1557 C CA . GLY A 1 201 ? -23.221 16.992 28.230 1.00 79.25 201 GLY A CA 1
ATOM 1558 C C . GLY A 1 201 ? -22.853 17.085 29.712 1.00 79.25 201 GLY A C 1
ATOM 1559 O O . GLY A 1 201 ? -21.723 17.439 30.034 1.00 79.25 201 GLY A O 1
ATOM 1560 N N . ASP A 1 202 ? -23.773 16.730 30.611 1.00 76.50 202 ASP A N 1
ATOM 1561 C CA . ASP A 1 202 ? -23.586 16.810 32.074 1.00 76.50 202 ASP A CA 1
ATOM 1562 C C . ASP A 1 202 ? -22.709 15.670 32.641 1.00 76.50 202 ASP A C 1
ATOM 1564 O O . ASP A 1 202 ? -22.957 15.145 33.725 1.00 76.50 202 ASP A O 1
ATOM 1568 N N . GLY A 1 203 ? -21.696 15.229 31.890 1.00 67.88 203 GLY A N 1
ATOM 1569 C CA . GLY A 1 203 ? -20.806 14.139 32.300 1.00 67.88 203 GLY A CA 1
ATOM 1570 C C . GLY A 1 203 ? -21.406 12.739 32.139 1.00 67.88 203 GLY A C 1
ATOM 1571 O O . GLY A 1 203 ? -20.946 11.796 32.780 1.00 67.88 203 GLY A O 1
ATOM 1572 N N . LYS A 1 204 ? -22.423 12.563 31.285 1.00 79.50 204 LYS A N 1
ATOM 1573 C CA . LYS A 1 204 ? -22.948 11.229 30.965 1.00 79.50 204 LYS A CA 1
ATOM 1574 C C . LYS A 1 204 ? -21.979 10.509 30.030 1.00 79.50 204 LYS A C 1
ATOM 1576 O O . LYS A 1 204 ? -21.683 11.009 28.949 1.00 79.50 204 LYS A O 1
ATOM 1581 N N . GLN A 1 205 ? -21.523 9.326 30.429 1.00 81.06 205 GLN A N 1
ATOM 1582 C CA . GLN A 1 205 ? -20.708 8.459 29.581 1.00 81.06 205 GLN A CA 1
ATOM 1583 C C . GLN A 1 205 ? -21.530 7.988 28.374 1.00 81.06 205 GLN A C 1
ATOM 1585 O O . GLN A 1 205 ? -22.606 7.410 28.538 1.00 81.06 205 GLN A O 1
ATOM 1590 N N . VAL A 1 206 ? -21.037 8.276 27.170 1.00 82.44 206 VAL A N 1
ATOM 1591 C CA . VAL A 1 206 ? -21.697 7.944 25.897 1.00 82.44 206 VAL A CA 1
ATOM 1592 C C . VAL A 1 206 ? -21.064 6.713 25.266 1.00 82.44 206 VAL A C 1
ATOM 1594 O O . VAL A 1 206 ? -21.775 5.847 24.765 1.00 82.44 206 VAL A O 1
ATOM 1597 N N . CYS A 1 207 ? -19.739 6.603 25.328 1.00 79.56 207 CYS A N 1
ATOM 1598 C CA . CYS A 1 207 ? -19.011 5.461 24.793 1.00 79.56 207 CYS A CA 1
ATOM 1599 C C . CYS A 1 207 ? -17.707 5.220 25.559 1.00 79.56 207 CYS A C 1
ATOM 1601 O O . CYS A 1 207 ? -17.200 6.093 26.269 1.00 79.56 207 CYS A O 1
ATOM 1603 N N . THR A 1 208 ? -17.206 3.991 25.450 1.00 82.38 208 THR A N 1
ATOM 1604 C CA . THR A 1 208 ? -15.965 3.548 26.092 1.00 82.38 208 THR A CA 1
ATOM 1605 C C . THR A 1 208 ? -15.162 2.738 25.098 1.00 82.38 208 THR A C 1
ATOM 1607 O O . THR A 1 208 ? -15.726 1.889 24.413 1.00 82.38 208 THR A O 1
ATOM 1610 N N . PHE A 1 209 ? -13.861 2.985 25.059 1.00 78.44 209 PHE A N 1
ATOM 1611 C CA . PHE A 1 209 ? -12.910 2.286 24.214 1.00 78.44 209 PHE A CA 1
ATOM 1612 C C . PHE A 1 209 ? -11.806 1.694 25.071 1.00 78.44 209 PHE A C 1
ATOM 1614 O O . PHE A 1 209 ? -11.434 2.244 26.110 1.00 78.44 209 PHE A O 1
ATOM 1621 N N . GLU A 1 210 ? -11.273 0.580 24.601 1.00 80.12 210 GLU A N 1
ATOM 1622 C CA . GLU A 1 210 ? -10.021 0.032 25.083 1.00 80.12 210 GLU A CA 1
ATOM 1623 C C . GLU A 1 210 ? -8.930 0.342 24.056 1.00 80.12 210 GLU A C 1
ATOM 1625 O O . GLU A 1 210 ? -9.108 0.132 22.858 1.00 80.12 210 GLU A O 1
ATOM 1630 N N . LEU A 1 211 ? -7.816 0.880 24.540 1.00 72.88 211 LEU A N 1
ATOM 1631 C CA . LEU A 1 211 ? -6.645 1.252 23.766 1.00 72.88 211 LEU A CA 1
ATOM 1632 C C . LEU A 1 211 ? -5.493 0.346 24.163 1.00 72.88 211 LEU A C 1
ATOM 1634 O O . LEU A 1 211 ? -5.094 0.331 25.327 1.00 72.88 211 LEU A O 1
ATOM 1638 N N . THR A 1 212 ? -4.923 -0.354 23.191 1.00 70.75 212 THR A N 1
ATOM 1639 C CA . THR A 1 212 ? -3.705 -1.140 23.387 1.00 70.75 212 THR A CA 1
ATOM 1640 C C . THR A 1 212 ? -2.565 -0.456 22.651 1.00 70.75 212 THR A C 1
ATOM 1642 O O . THR A 1 212 ? -2.602 -0.293 21.435 1.00 70.75 212 THR A O 1
ATOM 1645 N N . LEU A 1 213 ? -1.550 -0.038 23.402 1.00 67.06 213 LEU A N 1
ATOM 1646 C CA . LEU A 1 213 ? -0.328 0.567 22.890 1.00 67.06 213 LEU A CA 1
ATOM 1647 C C . LEU A 1 213 ? 0.803 -0.448 23.027 1.00 67.06 213 LEU A C 1
ATOM 1649 O O . LEU A 1 213 ? 1.305 -0.693 24.124 1.00 67.06 213 LEU A O 1
ATOM 1653 N N . SER A 1 214 ? 1.216 -1.044 21.918 1.00 62.72 214 SER A N 1
ATOM 1654 C CA . SER A 1 214 ? 2.398 -1.899 21.869 1.00 62.72 214 SER A CA 1
ATOM 1655 C C . SER A 1 214 ? 3.616 -1.068 21.456 1.00 62.72 214 SER A C 1
ATOM 1657 O O . SER A 1 214 ? 3.554 -0.389 20.428 1.00 62.72 214 SER A O 1
ATOM 1659 N N . PRO A 1 215 ? 4.738 -1.107 22.198 1.00 55.03 215 PRO A N 1
ATOM 1660 C CA . PRO A 1 215 ? 5.975 -0.508 21.725 1.00 55.03 215 PRO A CA 1
ATOM 1661 C C . PRO A 1 215 ? 6.418 -1.245 20.460 1.00 55.03 215 PRO A C 1
ATOM 1663 O O . PRO A 1 215 ? 6.696 -2.444 20.497 1.00 55.03 215 PRO A O 1
ATOM 1666 N N . CYS A 1 216 ? 6.502 -0.535 19.337 1.00 53.34 216 CYS A N 1
ATOM 1667 C CA . CYS A 1 216 ? 7.171 -1.067 18.157 1.00 53.34 216 CYS A CA 1
ATOM 1668 C C . CYS A 1 216 ? 8.666 -1.143 18.470 1.00 53.34 216 CYS A C 1
ATOM 1670 O O . CYS A 1 216 ? 9.350 -0.120 18.494 1.00 53.34 216 CYS A O 1
ATOM 1672 N N . ALA A 1 217 ? 9.169 -2.346 18.751 1.00 46.53 217 ALA A N 1
ATOM 1673 C CA . ALA A 1 217 ? 10.598 -2.567 18.887 1.00 46.53 217 ALA A CA 1
ATOM 1674 C C . ALA A 1 217 ? 11.272 -2.202 17.557 1.00 46.53 217 ALA A C 1
ATOM 1676 O O . ALA A 1 217 ? 11.078 -2.873 16.543 1.00 46.53 217 ALA A O 1
ATOM 1677 N N . GLU A 1 218 ? 12.061 -1.130 17.555 1.00 40.28 218 GLU A N 1
ATOM 1678 C CA . GLU A 1 218 ? 13.003 -0.873 16.476 1.00 40.28 218 GLU A CA 1
ATOM 1679 C C . GLU A 1 218 ? 14.010 -2.027 16.481 1.00 40.28 218 GLU A C 1
ATOM 1681 O O . GLU A 1 218 ? 14.859 -2.132 17.366 1.00 40.28 218 GLU A O 1
ATOM 1686 N N . MET A 1 219 ? 13.904 -2.944 15.517 1.00 38.31 219 MET A N 1
ATOM 1687 C CA . MET A 1 219 ? 15.017 -3.837 15.222 1.00 38.31 219 MET A CA 1
ATOM 1688 C C . MET A 1 219 ? 16.134 -2.967 14.647 1.00 38.31 219 MET A C 1
ATOM 1690 O O . MET A 1 219 ? 16.156 -2.694 13.447 1.00 38.31 219 MET A O 1
ATOM 1694 N N . GLU A 1 220 ? 17.052 -2.510 15.503 1.00 33.22 220 GLU A N 1
ATOM 1695 C CA . GLU A 1 220 ? 18.309 -1.932 15.040 1.00 33.22 220 GLU A CA 1
ATOM 1696 C C . GLU A 1 220 ? 18.928 -2.885 14.002 1.00 33.22 220 GLU A C 1
ATOM 1698 O O . GLU A 1 220 ? 19.064 -4.090 14.269 1.00 33.22 220 GLU A O 1
ATOM 1703 N N . PRO A 1 221 ? 19.313 -2.400 12.809 1.00 37.47 221 PRO A N 1
ATOM 1704 C CA . PRO A 1 221 ? 19.990 -3.245 11.847 1.00 37.47 221 PRO A CA 1
ATOM 1705 C C . PRO A 1 221 ? 21.320 -3.679 12.462 1.00 37.47 221 PRO A C 1
ATOM 1707 O O . PRO A 1 221 ? 22.217 -2.862 12.683 1.00 37.47 221 PRO A O 1
ATOM 1710 N N . ARG A 1 222 ? 21.450 -4.984 12.738 1.00 37.94 222 ARG A N 1
ATOM 1711 C CA . ARG A 1 222 ? 22.720 -5.611 13.116 1.00 37.94 222 ARG A CA 1
ATOM 1712 C C . ARG A 1 222 ? 23.764 -5.224 12.070 1.00 37.94 222 ARG A C 1
ATOM 1714 O O . ARG A 1 222 ? 23.733 -5.729 10.949 1.00 37.94 222 ARG A O 1
ATOM 1721 N N . ARG A 1 223 ? 24.674 -4.321 12.441 1.00 39.56 223 ARG A N 1
ATOM 1722 C CA . ARG A 1 223 ? 25.860 -3.996 11.647 1.00 39.56 223 ARG A CA 1
ATOM 1723 C C . ARG A 1 223 ? 26.645 -5.294 11.434 1.00 39.56 223 ARG A C 1
ATOM 1725 O O . ARG A 1 223 ? 27.032 -5.937 12.409 1.00 39.56 223 ARG A O 1
ATOM 1732 N N . LYS A 1 224 ? 26.814 -5.687 10.173 1.00 36.28 224 LYS A N 1
ATOM 1733 C CA . LYS A 1 224 ? 27.852 -6.622 9.733 1.00 36.28 224 LYS A CA 1
ATOM 1734 C C . LYS A 1 224 ? 29.017 -5.817 9.189 1.00 36.28 224 LYS A C 1
ATOM 1736 O O . LYS A 1 224 ? 28.735 -4.788 8.535 1.00 36.28 224 LYS A O 1
#

Secondary structure (DSSP, 8-state):
--HHHHHHHHEE-S-TTSTTTTTS-EE---SSS----B-HHHHHHHHTS-HHHHHHHHHHHHHTTSEEEEEPSTTS-EEEEETTHHHHHHSPPPPPPPHHHHHHHTT-------SSS----PPP---EEEE-TT-TTS-HHHHHHHHHHHHHHHHHTT-TTSS-TTEEEEEEEPP-TTS-HHHHHHHT--PEEEEEEEEETTTEEEEEEEEEE-----------

Organism: NCBI:txid566550

Foldseek 3Di:
DPPLVLQLVQWAAPDPLAFPNPQATWRQDPPSNSYRFDALVNVCVVVVHDSVVSVVVLVVCVVVQQWDWQDAPDDRHIIIGGPCSCCVPPVDHGHDDDNVVSCVRNVNDHPDPDPDDDPDPDPDLPAQEDEPPVPPPDDPVVVSVVLVVVLVVVVVVVQPDSPDSQKHKYKDFDDPVPDPPVPCVVPVKPKGKIKIFIAGDPRHTRDIDIDIDTPPPPPDPPDD

Nearest PDB structures (foldseek):
  7dvs-assembly1_B  TM=4.614E-01  e=4.011E-02  Streptococcus agalactiae
  4lln-assembly2_D  TM=4.469E-01  e=5.747E-02  Staphylococcus aureus
  5eri-assembly1_A-2  TM=4.388E-01  e=6.879E-02  Clostridioides difficile
  4l9n-assembly1_A  TM=4.377E-01  e=8.234E-02  Staphylococcus aureus
  2f2e-assembly1_A  TM=3.968E-01  e=5.098E-02  Pseudomonas aeruginosa

pLDDT: mean 73.8, std 17.88, range [32.81, 96.31]

Mean predicted aligned error: 17.03 Å

InterPro domains:
  IPR036390 Winged helix DNA-binding domain superfamily [SSF46785] (35-82)

Sequence (224 aa):
MDIALDLWISTVYNDEQVDGSDVGPVVYIRNGTGNPLVTYTELSARWGISKATVGRVLKRLSDLEYLTLLTFPGRHGNVIYLQSYLSTMFQISDVMIDKEEVAMILNIKLELPDEAESGDNQPVPEYNVCVSNELSSVSKAHIEIILRQMAKVLSAQGIPCFECPKSQYKLYPLSNACMEESLIRARGISESRIGLAVLCGDGKQVCTFELTLSPCAEMEPRRK